Protein AF-E5L9W9-F1 (afdb_monomer_lite)

Secondary structure (DSSP, 8-state):
-PPPPHHHHHHHHHHHHHHHHHHHHHHHHHHHHHHHTT---HHHHHHHHHHHHHHHHHHHHHHHHHHHHHHHHHHHHHHHHHHHHHHHHHHHHHHHHHHHHHHHHHHHHHHHHHHHHHHHHHHHHHHHHHHHHHHHHHHHHHHTTS--TTGGG-------------PPPPPP--------PPPPP-

Sequence (186 aa):
MTQMTQDEIISNTKTVLQGLEALRVEHVSLMTGMGEAHRENEKSDIVRKNIEHIELGLSEAQVMMALASHLQNIEAEKQKLKTQVRRLHQENAWLRDELANTQQKFQASEQLVAQLEEEKKHLEFMASVKKYDDNQEQEDSCEKSRTDPVVELFPDEENEERNNMS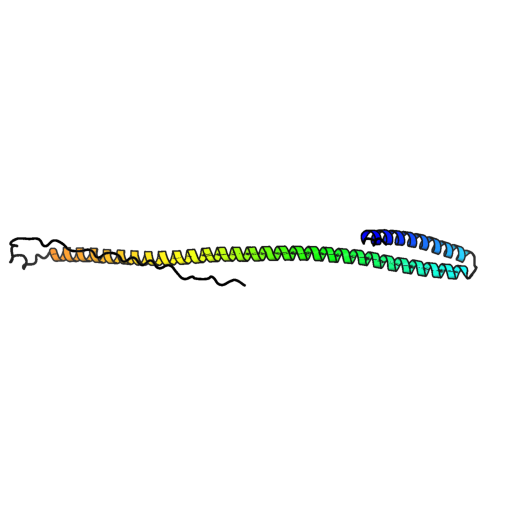PTPPSQFANSTAGYEIPARL

Organism: Bactrocera oleae (NCBI:txid104688)

Foldseek 3Di:
DDDDDPVRVLVVLVVLLVVLVVVLVVLVVVLVVVVVVPDPDVVNVVSVVVNVVSVVSNVVSVVVNVVSVVVVVVVVVVVVVVVVVVVVVVVVVVVVVVVVVVVVVVVVVVVVVVVVVVVVVVVVVVVVVVVVVVVVVVVVVVVVVDPDPVVVPDDDDDDDDDDDDDDDDDDDDDDDDDDDDDDDDD

pLDDT: mean 81.48, std 21.02, range [37.31, 98.81]

Radius of gyration: 53.38 Å; chains: 1; bounding box: 89×50×146 Å

InterPro domains:
  IPR002151 Kinesin light chain [PTHR45783] (4-186)

Structure (mmCIF, N/CA/C/O backbone):
data_AF-E5L9W9-F1
#
_entry.id   AF-E5L9W9-F1
#
loop_
_atom_site.group_PDB
_atom_site.id
_atom_site.type_symbol
_atom_site.label_atom_id
_atom_site.label_alt_id
_atom_site.label_comp_id
_atom_site.label_asym_id
_atom_site.label_entity_id
_atom_site.label_seq_id
_atom_site.pdbx_PDB_ins_code
_atom_site.Cartn_x
_atom_site.Cartn_y
_atom_site.Cartn_z
_atom_site.occupancy
_atom_site.B_iso_or_equiv
_atom_site.auth_seq_id
_atom_site.auth_comp_id
_atom_site.auth_asym_id
_atom_site.auth_atom_id
_atom_site.pdbx_PDB_model_num
ATOM 1 N N . MET A 1 1 ? 22.650 -22.024 -17.807 1.00 44.78 1 MET A N 1
ATOM 2 C CA . MET A 1 1 ? 22.698 -20.557 -17.955 1.00 44.78 1 MET A CA 1
ATOM 3 C C . MET A 1 1 ? 22.243 -19.963 -16.639 1.00 44.78 1 MET A C 1
ATOM 5 O O . MET A 1 1 ? 21.118 -20.229 -16.241 1.00 44.78 1 MET A O 1
ATOM 9 N N . THR A 1 2 ? 23.129 -19.289 -15.914 1.00 63.50 2 THR A N 1
ATOM 10 C CA . THR A 1 2 ? 22.778 -18.559 -14.690 1.00 63.50 2 THR A CA 1
ATOM 11 C C . THR A 1 2 ? 21.839 -17.414 -15.056 1.00 63.50 2 THR A C 1
ATOM 13 O O . THR A 1 2 ? 22.101 -16.667 -15.995 1.00 63.50 2 THR A O 1
ATOM 16 N N . GLN A 1 3 ? 20.701 -17.339 -14.370 1.00 79.12 3 GLN A N 1
ATOM 17 C CA . GLN A 1 3 ? 19.686 -16.318 -14.595 1.00 79.12 3 GLN A CA 1
ATOM 18 C C . GLN A 1 3 ? 20.205 -14.986 -14.042 1.00 79.12 3 GLN A C 1
ATOM 20 O O . GLN A 1 3 ? 20.592 -14.930 -12.878 1.00 79.12 3 GLN A O 1
ATOM 25 N N . MET A 1 4 ? 20.256 -13.943 -14.874 1.00 80.31 4 MET A N 1
ATOM 26 C CA . MET A 1 4 ? 20.658 -12.610 -14.420 1.00 80.31 4 MET A CA 1
ATOM 27 C C . MET A 1 4 ? 19.667 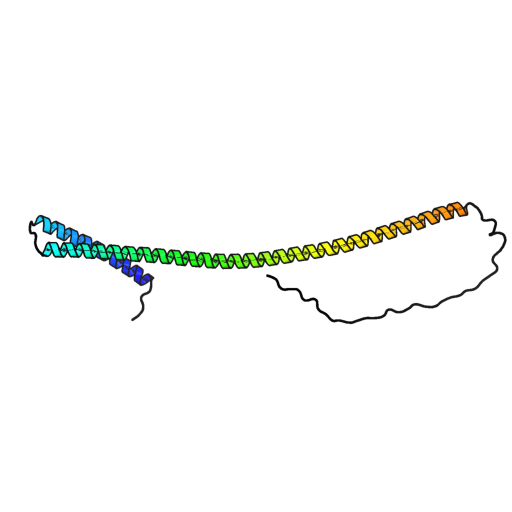-12.064 -13.391 1.00 80.31 4 MET A C 1
ATOM 29 O O . MET A 1 4 ? 18.451 -12.209 -13.542 1.00 80.31 4 MET A O 1
ATOM 33 N N . THR A 1 5 ? 20.199 -11.405 -12.368 1.00 91.25 5 THR A N 1
ATOM 34 C CA . THR A 1 5 ? 19.411 -10.698 -11.357 1.00 91.25 5 THR A CA 1
ATOM 35 C C . THR A 1 5 ? 18.869 -9.371 -11.895 1.00 91.25 5 THR A C 1
ATOM 37 O O . THR A 1 5 ? 19.388 -8.809 -12.860 1.00 91.25 5 THR A O 1
ATOM 40 N N . GLN A 1 6 ? 17.821 -8.836 -11.260 1.00 88.19 6 GLN A N 1
ATOM 41 C CA . GLN A 1 6 ? 17.228 -7.550 -11.648 1.00 88.19 6 GLN A CA 1
ATOM 42 C C . GLN A 1 6 ? 18.244 -6.400 -11.577 1.00 88.19 6 GLN A C 1
ATOM 44 O O . GLN A 1 6 ? 18.288 -5.568 -12.481 1.00 88.19 6 GLN A O 1
ATOM 49 N N . ASP A 1 7 ? 19.096 -6.382 -10.552 1.00 90.81 7 ASP A N 1
ATOM 50 C CA . ASP A 1 7 ? 20.123 -5.351 -10.388 1.00 90.81 7 ASP A CA 1
ATOM 51 C C . ASP A 1 7 ? 21.194 -5.430 -11.481 1.00 90.81 7 ASP A C 1
ATOM 53 O O . ASP A 1 7 ? 21.613 -4.403 -12.018 1.00 90.81 7 ASP A O 1
ATOM 57 N N . GLU A 1 8 ? 21.589 -6.643 -11.878 1.00 93.94 8 GLU A N 1
ATOM 58 C CA . GLU A 1 8 ? 22.501 -6.858 -13.005 1.00 93.94 8 GLU A CA 1
ATOM 59 C C . GLU A 1 8 ? 21.869 -6.423 -14.332 1.00 93.94 8 GLU A C 1
ATOM 61 O O . GLU A 1 8 ? 22.540 -5.798 -15.152 1.00 93.94 8 GLU A O 1
ATOM 66 N N . ILE A 1 9 ? 20.572 -6.684 -14.542 1.00 92.25 9 ILE A N 1
ATOM 67 C CA . ILE A 1 9 ? 19.842 -6.222 -15.734 1.00 92.25 9 ILE A CA 1
ATOM 68 C C . ILE A 1 9 ? 19.810 -4.691 -15.782 1.00 92.25 9 ILE A C 1
ATOM 70 O O . ILE A 1 9 ? 20.109 -4.106 -16.823 1.00 92.25 9 ILE A O 1
ATOM 74 N N . ILE A 1 10 ? 19.495 -4.025 -14.668 1.00 94.31 10 ILE A N 1
ATOM 75 C CA . ILE A 1 10 ? 19.458 -2.557 -14.585 1.00 94.31 10 ILE A CA 1
ATOM 76 C C . ILE A 1 10 ? 20.856 -1.971 -14.813 1.00 94.31 10 ILE A C 1
ATOM 78 O O . ILE A 1 10 ? 21.008 -1.014 -15.573 1.00 94.31 10 ILE A O 1
ATOM 82 N N . SER A 1 11 ? 21.883 -2.543 -14.182 1.00 95.44 11 SER A N 1
ATOM 83 C CA . SER A 1 11 ? 23.276 -2.116 -14.351 1.00 95.44 11 SER A CA 1
ATOM 84 C C . SER A 1 11 ? 23.727 -2.238 -15.809 1.00 95.44 11 SER A C 1
ATOM 86 O O . SER A 1 11 ? 24.246 -1.283 -16.391 1.00 95.44 11 SER A O 1
ATOM 88 N N . ASN A 1 12 ? 23.439 -3.374 -16.444 1.00 94.94 12 ASN A N 1
ATOM 89 C CA . ASN A 1 12 ? 23.765 -3.592 -17.849 1.00 94.94 12 ASN A CA 1
ATOM 90 C C . ASN A 1 12 ? 22.983 -2.646 -18.765 1.00 94.94 12 ASN A C 1
ATOM 92 O O . ASN A 1 12 ? 23.567 -2.087 -19.688 1.00 94.94 12 ASN A O 1
ATOM 96 N N . THR A 1 13 ? 21.702 -2.393 -18.479 1.00 95.81 13 THR A N 1
ATOM 97 C CA . THR A 1 13 ? 20.874 -1.447 -19.248 1.00 95.81 13 THR A CA 1
ATOM 98 C C . THR A 1 13 ? 21.443 -0.027 -19.177 1.00 95.81 13 THR A C 1
ATOM 100 O O . THR A 1 13 ? 21.517 0.650 -20.198 1.00 95.81 13 THR A O 1
ATOM 103 N N . LYS A 1 14 ? 21.934 0.415 -18.009 1.00 96.12 14 LYS A N 1
ATOM 104 C CA . LYS A 1 14 ? 22.622 1.712 -17.871 1.00 96.12 14 LYS A CA 1
ATOM 105 C C . LYS A 1 14 ? 23.898 1.781 -18.709 1.00 96.12 14 LYS A C 1
ATOM 107 O O . LYS A 1 14 ? 24.132 2.789 -19.369 1.00 96.12 14 LYS A O 1
ATOM 112 N N . THR A 1 15 ? 24.702 0.719 -18.695 1.00 96.62 15 THR A N 1
ATOM 113 C CA . THR A 1 15 ? 25.928 0.634 -19.504 1.00 96.62 15 THR A CA 1
ATOM 114 C C . THR A 1 15 ? 25.609 0.686 -20.999 1.00 96.62 15 THR A C 1
ATOM 116 O O . THR A 1 15 ? 26.249 1.430 -21.738 1.00 96.62 15 THR A O 1
ATOM 119 N N . VAL A 1 16 ? 24.582 -0.048 -21.446 1.00 95.94 16 VAL A N 1
ATOM 120 C CA . VAL A 1 16 ? 24.109 -0.019 -22.840 1.00 95.94 16 VAL A CA 1
ATOM 121 C C . VAL A 1 16 ? 23.632 1.379 -23.224 1.00 95.94 16 VAL A C 1
ATOM 123 O O . VAL A 1 16 ? 24.002 1.864 -24.285 1.00 95.94 16 VAL A O 1
ATOM 126 N N . LEU A 1 17 ? 22.882 2.060 -22.355 1.00 96.62 17 LEU A N 1
ATOM 127 C CA . LEU A 1 17 ? 22.396 3.417 -22.605 1.00 96.62 17 LEU A CA 1
ATOM 128 C C . LEU A 1 17 ? 23.553 4.409 -22.802 1.00 96.62 17 LEU A C 1
ATOM 130 O O . LEU A 1 17 ? 23.550 5.174 -23.762 1.00 96.62 17 LEU A O 1
ATOM 134 N N . GLN A 1 18 ? 24.582 4.347 -21.952 1.00 96.62 18 GLN A N 1
ATOM 135 C CA . GLN A 1 18 ? 25.788 5.170 -22.107 1.00 96.62 18 GLN A CA 1
ATOM 136 C C . GLN A 1 18 ? 26.544 4.855 -23.406 1.00 96.62 18 GLN A C 1
ATOM 138 O O . GLN A 1 18 ? 26.977 5.772 -24.103 1.00 96.62 18 GLN A O 1
ATOM 143 N N . GLY A 1 19 ? 26.686 3.570 -23.744 1.00 97.12 19 GLY A N 1
ATOM 144 C CA . GLY A 1 19 ? 27.350 3.137 -24.975 1.00 97.12 19 GLY A CA 1
ATOM 145 C C . GLY A 1 19 ? 26.601 3.564 -26.239 1.00 97.12 19 GLY A C 1
ATOM 146 O O . GLY A 1 19 ? 27.222 4.031 -27.191 1.00 97.12 19 GLY A O 1
ATOM 147 N N . LEU A 1 20 ? 25.271 3.455 -26.241 1.00 97.25 20 LEU A N 1
ATOM 148 C CA . LEU A 1 20 ? 24.431 3.889 -27.356 1.00 97.25 20 LEU A CA 1
ATOM 149 C C . LEU A 1 20 ? 24.448 5.410 -27.526 1.00 97.25 20 LEU A C 1
ATOM 151 O O . LEU A 1 20 ? 24.500 5.875 -28.660 1.00 97.25 20 LEU A O 1
ATOM 155 N N . GLU A 1 21 ? 24.469 6.189 -26.442 1.00 97.00 21 GLU A N 1
ATOM 156 C CA . GLU A 1 21 ? 24.568 7.651 -26.543 1.00 97.00 21 GLU A CA 1
ATOM 157 C C . GLU A 1 21 ? 25.919 8.076 -27.135 1.00 97.00 21 GLU A C 1
ATOM 159 O O . GLU A 1 21 ? 25.967 8.915 -28.034 1.00 97.00 21 GLU A O 1
ATOM 164 N N . ALA A 1 22 ? 27.017 7.447 -26.702 1.00 97.62 22 ALA A N 1
ATOM 165 C CA . ALA A 1 22 ? 28.333 7.687 -27.290 1.00 97.62 22 ALA A CA 1
ATOM 166 C C . ALA A 1 22 ? 28.345 7.355 -28.793 1.00 97.62 22 ALA A C 1
ATOM 168 O O . ALA A 1 22 ? 28.761 8.178 -29.610 1.00 97.62 22 ALA A O 1
ATOM 169 N N . LEU A 1 23 ? 27.801 6.192 -29.168 1.00 97.00 23 LEU A N 1
ATOM 170 C CA . LEU A 1 23 ? 27.724 5.764 -30.564 1.00 97.00 23 LEU A CA 1
ATOM 171 C C . LEU A 1 23 ? 26.837 6.694 -31.407 1.00 97.00 23 LEU A C 1
ATOM 173 O O . LEU A 1 23 ? 27.168 7.002 -32.551 1.00 97.00 23 LEU A O 1
ATOM 177 N N . ARG A 1 24 ? 25.730 7.193 -30.844 1.00 96.50 24 ARG A N 1
ATOM 178 C CA . ARG A 1 24 ? 24.864 8.183 -31.496 1.00 96.50 24 ARG A CA 1
ATOM 179 C C . ARG A 1 24 ? 25.642 9.452 -31.830 1.00 96.50 24 ARG A C 1
ATOM 181 O O . ARG A 1 24 ? 25.576 9.921 -32.965 1.00 96.50 24 ARG A O 1
ATOM 188 N N . VAL A 1 25 ? 26.387 9.992 -30.864 1.00 96.62 25 VAL A N 1
ATOM 189 C CA . VAL A 1 25 ? 27.196 11.207 -31.045 1.00 96.62 25 VAL A CA 1
ATOM 190 C C . VAL A 1 25 ? 28.244 11.008 -32.142 1.00 96.62 25 VAL A C 1
ATOM 192 O O . VAL A 1 25 ? 28.380 11.864 -33.019 1.00 96.62 25 VAL A O 1
ATOM 195 N N . GLU A 1 26 ? 28.934 9.865 -32.151 1.00 95.75 26 GLU A N 1
ATOM 196 C CA . GLU A 1 26 ? 29.898 9.517 -33.202 1.00 95.75 26 GLU A CA 1
ATOM 197 C C . GLU A 1 26 ? 29.237 9.443 -34.586 1.00 95.75 26 GLU A C 1
ATOM 199 O O . GLU A 1 26 ? 29.728 10.044 -35.543 1.00 95.75 26 GLU A O 1
ATOM 204 N N . HIS A 1 27 ? 28.088 8.772 -34.703 1.00 93.44 27 HIS A N 1
ATOM 205 C CA . HIS A 1 27 ? 27.364 8.647 -35.970 1.00 93.44 27 HIS A CA 1
ATOM 206 C C . HIS A 1 27 ? 26.819 9.989 -36.483 1.00 93.44 27 HIS A C 1
ATOM 208 O O . HIS A 1 27 ? 26.868 10.251 -37.687 1.00 93.44 27 HIS A O 1
ATOM 214 N N . VAL A 1 28 ? 26.342 10.866 -35.597 1.00 93.12 28 VAL A N 1
ATOM 215 C CA . VAL A 1 28 ? 25.907 12.227 -35.958 1.00 93.12 28 VAL A CA 1
ATOM 216 C C . VAL A 1 28 ? 27.094 13.077 -36.426 1.00 93.12 28 VAL A C 1
ATOM 218 O O . VAL A 1 28 ? 26.988 13.799 -37.422 1.00 93.12 28 VAL A O 1
ATOM 221 N N . SER A 1 29 ? 28.248 12.959 -35.764 1.00 93.12 29 SER A N 1
ATOM 222 C CA . SER A 1 29 ? 29.487 13.621 -36.187 1.00 93.12 29 SER A CA 1
ATOM 223 C C . SER A 1 29 ? 29.949 13.136 -37.568 1.00 93.12 29 SER A C 1
ATOM 225 O O . SER A 1 29 ? 30.230 13.959 -38.443 1.00 93.12 29 SER A O 1
ATOM 227 N N . LEU A 1 30 ? 29.922 11.818 -37.810 1.00 90.56 30 LEU A N 1
ATOM 228 C CA . LEU A 1 30 ? 30.209 11.223 -39.119 1.00 90.56 30 LEU A CA 1
ATOM 229 C C . LEU A 1 30 ? 29.257 11.740 -40.205 1.00 90.56 30 LEU A C 1
ATOM 231 O O . LEU A 1 30 ? 29.714 12.123 -41.280 1.00 90.56 30 LEU A O 1
ATOM 235 N N . MET A 1 31 ? 27.951 11.807 -39.927 1.00 88.75 31 MET A N 1
ATOM 236 C CA . MET A 1 31 ? 26.970 12.360 -40.872 1.00 88.75 31 MET A CA 1
ATOM 237 C C . MET A 1 31 ? 27.253 13.816 -41.225 1.00 88.75 31 MET A C 1
ATOM 239 O O . MET A 1 31 ? 27.145 14.195 -42.391 1.00 88.75 31 MET A O 1
ATOM 243 N N . THR A 1 32 ? 27.637 14.620 -40.234 1.00 87.75 32 THR A N 1
ATOM 244 C CA . THR A 1 32 ? 27.945 16.042 -40.428 1.00 87.75 32 THR A CA 1
ATOM 245 C C . THR A 1 32 ? 29.170 16.204 -41.333 1.00 87.75 32 THR A C 1
ATOM 247 O O . THR A 1 32 ? 29.094 16.899 -42.345 1.00 87.75 32 THR A O 1
ATOM 250 N N . GLY A 1 33 ? 30.252 15.464 -41.060 1.00 85.50 33 GLY A N 1
ATOM 251 C CA . GLY A 1 33 ? 31.460 15.482 -41.895 1.00 85.50 33 GLY A CA 1
ATOM 252 C C . GLY A 1 33 ? 31.243 14.944 -43.318 1.00 85.50 33 GLY A C 1
ATOM 253 O O . GLY A 1 33 ? 31.907 15.376 -44.258 1.00 85.50 33 GLY A O 1
ATOM 254 N N . MET A 1 34 ? 30.288 14.029 -43.517 1.00 82.75 34 MET A N 1
ATOM 255 C CA . MET A 1 34 ? 29.908 13.548 -44.852 1.00 82.75 34 MET A CA 1
ATOM 256 C C . MET A 1 34 ? 29.066 14.567 -45.635 1.00 82.75 34 MET A C 1
ATOM 258 O O . MET A 1 34 ? 29.207 14.653 -46.856 1.00 82.75 34 MET A O 1
ATOM 262 N N . GLY A 1 35 ? 28.219 15.348 -44.954 1.00 70.00 35 GLY A N 1
ATOM 263 C CA . GLY A 1 35 ? 27.416 16.416 -45.562 1.00 70.00 35 GLY A CA 1
ATOM 264 C C . GLY A 1 35 ? 28.265 17.564 -46.119 1.00 70.00 35 GLY A C 1
ATOM 265 O O . GLY A 1 35 ? 27.966 18.089 -47.192 1.00 70.00 35 GLY A O 1
ATOM 266 N N . GLU A 1 36 ? 29.376 17.887 -45.453 1.00 63.06 36 GLU A N 1
ATOM 267 C CA . GLU A 1 36 ? 30.364 18.875 -45.916 1.00 63.06 36 GLU A CA 1
ATOM 268 C C . GLU A 1 36 ? 31.100 18.433 -47.197 1.00 63.06 36 GLU A C 1
ATOM 270 O O . GLU A 1 36 ? 31.553 19.267 -47.978 1.00 63.06 36 GLU A O 1
ATOM 275 N N . ALA A 1 37 ? 31.170 17.124 -47.470 1.00 61.66 37 ALA A N 1
ATOM 276 C CA . ALA A 1 37 ? 31.878 16.553 -48.618 1.00 61.66 37 ALA A CA 1
ATOM 277 C C . ALA A 1 37 ? 31.038 16.443 -49.914 1.00 61.66 37 ALA A C 1
ATOM 279 O O . ALA A 1 37 ? 31.524 15.884 -50.899 1.00 61.66 37 ALA A O 1
ATOM 280 N N . HIS A 1 38 ? 29.795 16.951 -49.928 1.00 54.72 38 HIS A N 1
ATOM 281 C CA . HIS A 1 38 ? 28.875 16.990 -51.082 1.00 54.72 38 HIS A CA 1
ATOM 282 C C . HIS A 1 38 ? 28.849 15.691 -51.917 1.00 54.72 38 HIS A C 1
ATOM 284 O O . HIS A 1 38 ? 28.995 15.690 -53.141 1.00 54.72 38 HIS A O 1
ATOM 290 N N . ARG A 1 39 ? 28.691 14.547 -51.240 1.00 58.28 39 ARG A N 1
ATOM 291 C CA . ARG A 1 39 ? 28.429 13.249 -51.875 1.00 58.28 39 ARG A CA 1
ATOM 292 C C . ARG A 1 39 ? 27.235 12.590 -51.198 1.00 58.28 39 ARG A C 1
ATOM 294 O O . ARG A 1 39 ? 27.399 11.911 -50.187 1.00 58.28 39 ARG A O 1
ATOM 301 N N . GLU A 1 40 ? 26.049 12.760 -51.777 1.00 62.69 40 GLU A N 1
ATOM 302 C CA . GLU A 1 40 ? 24.961 11.799 -51.582 1.00 62.69 40 GLU A CA 1
ATOM 303 C C . GLU A 1 40 ? 25.474 10.434 -52.051 1.00 62.69 40 GLU A C 1
ATOM 305 O O . GLU A 1 40 ? 25.822 10.240 -53.213 1.00 62.69 40 GLU A O 1
ATOM 310 N N . ASN A 1 41 ? 25.652 9.525 -51.101 1.00 73.00 41 ASN A N 1
ATOM 311 C CA . ASN A 1 41 ? 26.266 8.224 -51.311 1.00 73.00 41 ASN A CA 1
ATOM 312 C C . ASN A 1 41 ? 25.527 7.224 -50.420 1.00 73.00 41 ASN A C 1
ATOM 314 O O . ASN A 1 41 ? 25.168 7.576 -49.298 1.00 73.00 41 ASN A O 1
ATOM 318 N N . GLU A 1 42 ? 25.398 5.969 -50.855 1.00 79.94 42 GLU A N 1
ATOM 319 C CA . GLU A 1 42 ? 24.739 4.869 -50.116 1.00 79.94 42 GLU A CA 1
ATOM 320 C C . GLU A 1 42 ? 25.226 4.744 -48.656 1.00 79.94 42 GLU A C 1
ATOM 322 O O . GLU A 1 42 ? 24.491 4.343 -47.756 1.00 79.94 42 GLU A O 1
ATOM 327 N N . LYS A 1 43 ? 26.473 5.157 -48.393 1.00 84.56 43 LYS A N 1
ATOM 328 C CA . LYS A 1 43 ? 27.058 5.237 -47.047 1.00 84.56 43 LYS A CA 1
ATOM 329 C C . LYS A 1 43 ? 26.317 6.209 -46.120 1.00 84.56 43 LYS A C 1
ATOM 331 O O . LYS A 1 43 ? 26.169 5.903 -44.945 1.00 84.56 43 LYS A O 1
ATOM 336 N N . SER A 1 44 ? 25.859 7.358 -46.620 1.00 86.69 44 SER A N 1
ATOM 337 C CA . SER A 1 44 ? 25.095 8.339 -45.833 1.00 86.69 44 SER A CA 1
ATOM 338 C C . SER A 1 44 ? 23.734 7.771 -45.426 1.00 86.69 44 SER A C 1
ATOM 340 O O . SER A 1 44 ? 23.315 7.932 -44.282 1.00 86.69 44 SER A O 1
ATOM 342 N N . ASP A 1 45 ? 23.091 7.015 -46.319 1.00 88.69 45 ASP A N 1
ATOM 343 C CA . ASP A 1 45 ? 21.820 6.351 -46.020 1.00 88.69 45 ASP A CA 1
ATOM 344 C C . ASP A 1 45 ? 21.975 5.249 -44.969 1.00 88.69 45 ASP A C 1
ATOM 346 O O . ASP A 1 45 ? 21.127 5.116 -44.087 1.00 88.69 45 ASP A O 1
ATOM 350 N N . ILE A 1 46 ? 23.074 4.488 -45.017 1.00 91.06 46 ILE A N 1
ATOM 351 C CA . ILE A 1 46 ? 23.398 3.489 -43.988 1.00 91.06 46 ILE A CA 1
ATOM 352 C C . ILE A 1 46 ? 23.602 4.162 -42.627 1.00 91.06 46 ILE A C 1
ATOM 354 O O . ILE A 1 46 ? 23.044 3.708 -41.630 1.00 91.06 46 ILE A O 1
ATOM 358 N N . VAL A 1 47 ? 24.377 5.250 -42.565 1.00 91.62 47 VAL A N 1
ATOM 359 C CA . VAL A 1 47 ? 24.638 5.937 -41.292 1.00 91.62 47 VAL A CA 1
ATOM 360 C C . VAL A 1 47 ? 23.357 6.569 -40.738 1.00 91.62 47 VAL A C 1
ATOM 362 O O . VAL A 1 47 ? 23.124 6.454 -39.537 1.00 91.62 47 VAL A O 1
ATOM 365 N N . ARG A 1 48 ? 22.481 7.132 -41.585 1.00 91.75 48 ARG A N 1
ATOM 366 C CA . ARG A 1 48 ? 21.161 7.635 -41.165 1.00 91.75 48 ARG A CA 1
ATOM 367 C C . ARG A 1 48 ? 20.300 6.533 -40.539 1.00 91.75 48 ARG A C 1
ATOM 369 O O . ARG A 1 48 ? 19.816 6.711 -39.428 1.00 91.75 48 ARG A O 1
ATOM 376 N N . LYS A 1 49 ? 20.190 5.371 -41.193 1.00 94.69 49 LYS A N 1
ATOM 377 C CA . LYS A 1 49 ? 19.464 4.209 -40.643 1.00 94.69 49 LYS A CA 1
ATOM 378 C C . LYS A 1 49 ? 20.065 3.714 -39.327 1.00 94.69 49 LYS A C 1
ATOM 380 O O . LYS A 1 49 ? 19.338 3.328 -38.421 1.00 94.69 49 LYS A O 1
ATOM 385 N N . ASN A 1 50 ? 21.391 3.735 -39.199 1.00 95.69 50 ASN A N 1
ATOM 386 C CA . ASN A 1 50 ? 22.048 3.362 -37.947 1.00 95.69 50 ASN A CA 1
ATOM 387 C C . ASN A 1 50 ? 21.704 4.336 -36.813 1.00 95.69 50 ASN A C 1
ATOM 389 O O . ASN A 1 50 ? 21.465 3.880 -35.701 1.00 95.69 50 ASN A O 1
ATOM 393 N N . ILE A 1 51 ? 21.629 5.643 -37.088 1.00 95.56 51 ILE A N 1
ATOM 394 C CA . ILE A 1 51 ? 21.180 6.636 -36.100 1.00 95.56 51 ILE A CA 1
ATOM 395 C C . ILE A 1 51 ? 19.747 6.330 -35.653 1.00 95.56 51 ILE A C 1
ATOM 397 O O . ILE A 1 51 ? 19.508 6.269 -34.453 1.00 95.56 51 ILE A O 1
ATOM 401 N N . GLU A 1 52 ? 18.828 6.053 -36.583 1.00 96.81 52 GLU A N 1
ATOM 402 C CA . GLU A 1 52 ? 17.439 5.689 -36.255 1.00 96.81 52 GLU A CA 1
ATOM 403 C C . GLU A 1 52 ? 17.364 4.440 -35.356 1.00 96.81 52 GLU A C 1
ATOM 405 O O . GLU A 1 52 ? 16.637 4.429 -34.363 1.00 96.81 52 GLU A O 1
ATOM 410 N N . HIS A 1 53 ? 18.154 3.400 -35.647 1.00 97.38 53 HIS A N 1
ATOM 411 C CA . HIS A 1 53 ? 18.218 2.200 -34.804 1.00 97.38 53 HIS A CA 1
ATOM 412 C C . HIS A 1 53 ? 18.801 2.479 -33.411 1.00 97.38 53 HIS A C 1
ATOM 414 O O . HIS A 1 53 ? 18.316 1.926 -32.424 1.00 97.38 53 HIS A O 1
ATOM 420 N N . ILE A 1 54 ? 19.833 3.324 -33.316 1.00 97.44 54 ILE A N 1
ATOM 421 C CA . ILE A 1 54 ? 20.433 3.710 -32.032 1.00 97.44 54 ILE A CA 1
ATOM 422 C C . ILE A 1 54 ? 19.429 4.518 -31.201 1.00 97.44 54 ILE A C 1
ATOM 424 O O . ILE A 1 54 ? 19.280 4.260 -30.009 1.00 97.44 54 ILE A O 1
ATOM 428 N N . GLU A 1 55 ? 18.710 5.457 -31.818 1.00 96.75 55 GLU A N 1
ATOM 429 C CA . GLU A 1 55 ? 17.678 6.256 -31.149 1.00 96.75 55 GLU A CA 1
ATOM 430 C C . GLU A 1 55 ? 16.507 5.395 -30.665 1.00 96.75 55 GLU A C 1
ATOM 432 O O . GLU A 1 55 ? 16.047 5.570 -29.533 1.00 96.75 55 GLU A O 1
ATOM 437 N N . LEU A 1 56 ? 16.080 4.410 -31.464 1.00 97.19 56 LEU A N 1
ATOM 438 C CA . LEU A 1 56 ? 15.097 3.422 -31.026 1.00 97.19 56 LEU A CA 1
ATOM 439 C C . LEU A 1 56 ? 15.610 2.645 -29.804 1.00 97.19 56 LEU A C 1
ATOM 441 O O . LEU A 1 56 ? 14.932 2.624 -28.777 1.00 97.19 56 LEU A O 1
ATOM 445 N N . GLY A 1 57 ? 16.828 2.096 -29.865 1.00 96.81 57 GLY A N 1
ATOM 446 C CA . GLY A 1 57 ? 17.428 1.348 -28.753 1.00 96.81 57 GLY A CA 1
ATOM 447 C C . GLY A 1 57 ? 17.601 2.180 -27.475 1.00 96.81 57 GLY A C 1
ATOM 448 O O . GLY A 1 57 ? 17.366 1.681 -26.374 1.00 96.81 57 GLY A O 1
ATOM 449 N N . LEU A 1 58 ? 17.942 3.468 -27.600 1.00 97.19 58 LEU A N 1
ATOM 450 C CA . LEU A 1 58 ? 17.979 4.408 -26.474 1.00 97.19 58 LEU A CA 1
ATOM 451 C C . LEU A 1 58 ? 16.592 4.598 -25.852 1.00 97.19 58 LEU A C 1
ATOM 453 O O . LEU A 1 58 ? 16.455 4.543 -24.629 1.00 97.19 58 LEU A O 1
ATOM 457 N N . SER A 1 59 ? 15.561 4.788 -26.681 1.00 97.31 59 SER A N 1
ATOM 458 C CA . SER A 1 59 ? 14.183 4.954 -26.206 1.00 97.31 59 SER A CA 1
ATOM 459 C C . SER A 1 59 ? 13.670 3.702 -25.481 1.00 97.31 59 SER A C 1
ATOM 461 O O . SER A 1 59 ? 13.078 3.810 -24.406 1.00 97.31 59 SER A O 1
ATOM 463 N N . GLU A 1 60 ? 13.976 2.511 -25.999 1.00 96.00 60 GLU A N 1
ATOM 464 C CA . GLU A 1 60 ? 13.613 1.231 -25.390 1.00 96.00 60 GLU A CA 1
ATOM 465 C C . GLU A 1 60 ? 14.333 1.020 -24.051 1.00 96.00 60 GLU A C 1
ATOM 467 O O . GLU A 1 60 ? 13.693 0.695 -23.047 1.00 96.00 60 GLU A O 1
ATOM 472 N N . ALA A 1 61 ? 15.644 1.286 -23.991 1.00 96.12 61 ALA A N 1
ATOM 473 C CA . ALA A 1 61 ? 16.419 1.209 -22.753 1.00 96.12 61 ALA A CA 1
ATOM 474 C C . ALA A 1 61 ? 15.894 2.190 -21.688 1.00 96.12 61 ALA A C 1
ATOM 476 O O . ALA A 1 61 ? 15.797 1.841 -20.507 1.00 96.12 61 ALA A O 1
ATOM 477 N N . GLN A 1 62 ? 15.491 3.397 -22.094 1.00 96.12 62 GLN A N 1
ATOM 478 C CA . GLN A 1 62 ? 14.888 4.382 -21.198 1.00 96.12 62 GLN A CA 1
ATOM 479 C C . GLN A 1 62 ? 13.541 3.895 -20.638 1.00 96.12 62 GLN A C 1
ATOM 481 O O . GLN A 1 62 ? 13.279 4.051 -19.442 1.00 96.12 62 GLN A O 1
ATOM 486 N N . VAL A 1 63 ? 12.703 3.260 -21.466 1.00 96.81 63 VAL A N 1
ATOM 487 C CA . VAL A 1 63 ? 11.445 2.636 -21.023 1.00 96.81 63 VAL A CA 1
ATOM 488 C C . VAL A 1 63 ? 11.717 1.503 -20.034 1.00 96.81 63 VAL A C 1
ATOM 490 O O . VAL A 1 63 ? 11.066 1.442 -18.990 1.00 96.81 63 VAL A O 1
ATOM 493 N N . MET A 1 64 ? 12.708 0.645 -20.298 1.00 95.88 64 MET A N 1
ATOM 494 C CA . MET A 1 64 ? 13.104 -0.422 -19.369 1.00 95.88 64 MET A CA 1
ATOM 495 C C . MET A 1 64 ? 13.534 0.136 -18.005 1.00 95.88 64 MET A C 1
ATOM 497 O O . MET A 1 64 ? 13.117 -0.378 -16.965 1.00 95.88 64 MET A O 1
ATOM 501 N N . MET A 1 65 ? 14.315 1.218 -17.995 1.00 95.56 65 MET A N 1
ATOM 502 C CA . MET A 1 65 ? 14.741 1.902 -16.770 1.00 95.56 65 MET A CA 1
ATOM 503 C C . MET A 1 65 ? 13.562 2.497 -15.989 1.00 95.56 65 MET A C 1
ATOM 505 O O . MET A 1 65 ? 13.479 2.333 -14.768 1.00 95.56 65 MET A O 1
ATOM 509 N N . ALA A 1 66 ? 12.631 3.157 -16.682 1.00 96.44 66 ALA A N 1
ATOM 510 C CA . ALA A 1 66 ? 11.429 3.711 -16.068 1.00 96.44 66 ALA A CA 1
ATOM 511 C C . ALA A 1 66 ? 10.537 2.609 -15.471 1.00 96.44 66 ALA A C 1
ATOM 513 O O . ALA A 1 66 ? 10.065 2.736 -14.339 1.00 96.44 66 ALA A O 1
ATOM 514 N N . LEU A 1 67 ? 10.364 1.498 -16.194 1.00 96.00 67 LEU A N 1
ATOM 515 C CA . LEU A 1 67 ? 9.601 0.342 -15.731 1.00 96.00 67 LEU A CA 1
ATOM 516 C C . LEU A 1 67 ? 10.223 -0.281 -14.477 1.00 96.00 67 LEU A C 1
ATOM 518 O O . LEU A 1 67 ? 9.508 -0.562 -13.516 1.00 96.00 67 LEU A O 1
ATOM 522 N N . ALA A 1 68 ? 11.547 -0.456 -14.452 1.00 95.25 68 ALA A N 1
ATOM 523 C CA . ALA A 1 68 ? 12.253 -0.987 -13.290 1.00 95.25 68 ALA A CA 1
ATOM 524 C C . ALA A 1 68 ? 12.038 -0.117 -12.039 1.00 95.25 68 ALA A C 1
ATOM 526 O O . ALA A 1 68 ? 11.744 -0.641 -10.964 1.00 95.25 68 ALA A O 1
ATOM 527 N N . SER A 1 69 ? 12.113 1.211 -12.189 1.00 95.44 69 SER A N 1
ATOM 528 C CA . SER A 1 69 ? 11.824 2.151 -11.100 1.00 95.44 69 SER A CA 1
ATOM 529 C C . SER A 1 69 ? 10.368 2.061 -10.630 1.00 95.44 69 SER A C 1
ATOM 531 O O . SER A 1 69 ? 10.110 2.023 -9.426 1.00 95.44 69 SER A O 1
ATOM 533 N N . HIS A 1 70 ? 9.412 1.977 -11.558 1.00 97.25 70 HIS A N 1
ATOM 534 C CA . HIS A 1 70 ? 7.998 1.860 -11.214 1.00 97.25 70 HIS A CA 1
ATOM 535 C C . HIS A 1 70 ? 7.691 0.563 -10.450 1.00 97.25 70 HIS A C 1
ATOM 537 O O . HIS A 1 70 ? 6.999 0.598 -9.433 1.00 97.25 70 HIS A O 1
ATOM 543 N N . LEU A 1 71 ? 8.264 -0.565 -10.879 1.00 96.25 71 LEU A N 1
ATOM 544 C CA . LEU A 1 71 ? 8.130 -1.847 -10.183 1.00 96.25 71 LEU A CA 1
ATOM 545 C C . LEU A 1 71 ? 8.719 -1.800 -8.768 1.00 96.25 71 LEU A C 1
ATOM 547 O O . LEU A 1 71 ? 8.100 -2.311 -7.835 1.00 96.25 71 LEU A O 1
ATOM 551 N N . GLN A 1 72 ? 9.873 -1.151 -8.588 1.00 96.25 72 GLN A N 1
ATOM 552 C CA . GLN A 1 72 ? 10.468 -0.963 -7.264 1.00 96.25 72 GLN A CA 1
ATOM 553 C C . GLN A 1 72 ? 9.553 -0.140 -6.343 1.00 96.25 72 GLN A C 1
ATOM 555 O O . GLN A 1 72 ? 9.376 -0.497 -5.176 1.00 96.25 72 GLN A O 1
ATOM 560 N N . ASN A 1 73 ? 8.931 0.921 -6.865 1.00 97.38 73 ASN A N 1
ATOM 561 C CA . ASN A 1 73 ? 7.979 1.733 -6.106 1.00 97.38 73 ASN A CA 1
ATOM 562 C C . ASN A 1 73 ? 6.738 0.925 -5.704 1.00 97.38 73 ASN A C 1
ATOM 564 O O . ASN A 1 73 ? 6.354 0.949 -4.536 1.00 97.38 73 ASN A O 1
ATOM 568 N N . ILE A 1 74 ? 6.157 0.157 -6.632 1.00 98.19 74 ILE A N 1
ATOM 569 C CA . ILE A 1 74 ? 5.004 -0.710 -6.345 1.00 98.19 74 ILE A CA 1
ATOM 570 C C . ILE A 1 74 ? 5.348 -1.745 -5.268 1.00 98.19 74 ILE A C 1
ATOM 572 O O . ILE A 1 74 ? 4.564 -1.960 -4.341 1.00 98.19 74 ILE A O 1
ATOM 576 N N . GLU A 1 75 ? 6.514 -2.392 -5.348 1.00 97.50 75 GLU A N 1
ATOM 577 C CA . GLU A 1 75 ? 6.904 -3.381 -4.340 1.00 97.50 75 GLU A CA 1
ATOM 578 C C . GLU A 1 75 ? 7.114 -2.718 -2.968 1.00 97.50 75 GLU A C 1
ATOM 580 O O . GLU A 1 75 ? 6.669 -3.255 -1.952 1.00 97.50 75 GLU A O 1
ATOM 585 N N . ALA A 1 76 ? 7.696 -1.516 -2.919 1.00 97.81 76 ALA A N 1
ATOM 586 C CA . ALA A 1 76 ? 7.822 -0.749 -1.680 1.00 97.81 76 ALA A CA 1
ATOM 587 C C . ALA A 1 76 ? 6.449 -0.383 -1.078 1.00 97.81 76 ALA A C 1
ATOM 589 O O . ALA A 1 76 ? 6.225 -0.571 0.124 1.00 97.81 76 ALA A O 1
ATOM 590 N N . GLU A 1 77 ? 5.502 0.079 -1.898 1.00 98.38 77 GLU A N 1
ATOM 591 C CA . GLU A 1 77 ? 4.129 0.374 -1.473 1.00 98.38 77 GLU A CA 1
ATOM 592 C C . GLU A 1 77 ? 3.412 -0.871 -0.948 1.00 98.38 77 GLU A C 1
ATOM 594 O O . GLU A 1 77 ? 2.791 -0.838 0.118 1.00 98.38 77 GLU A O 1
ATOM 599 N N . LYS A 1 78 ? 3.564 -2.006 -1.632 1.00 98.44 78 LYS A N 1
ATOM 600 C CA . LYS A 1 78 ? 3.028 -3.297 -1.194 1.00 98.44 78 LYS A CA 1
ATOM 601 C C . LYS A 1 78 ? 3.574 -3.708 0.175 1.00 98.44 78 LYS A C 1
ATOM 603 O O . LYS A 1 78 ? 2.797 -4.131 1.035 1.00 98.44 78 LYS A O 1
ATOM 608 N N . GLN A 1 79 ? 4.878 -3.562 0.426 1.00 98.62 79 GLN A N 1
ATOM 609 C CA . GLN A 1 79 ? 5.458 -3.864 1.745 1.00 98.62 79 GLN A CA 1
ATOM 610 C C . GLN A 1 79 ? 4.960 -2.902 2.836 1.00 98.62 79 GLN A C 1
ATOM 612 O O . GLN A 1 79 ? 4.692 -3.326 3.970 1.00 98.62 79 GLN A O 1
ATOM 617 N N . LYS A 1 80 ? 4.770 -1.620 2.497 1.00 98.62 80 LYS A N 1
ATOM 618 C CA . LYS A 1 80 ? 4.183 -0.617 3.396 1.00 98.62 80 LYS A CA 1
ATOM 619 C C . LYS A 1 80 ? 2.749 -0.989 3.779 1.00 98.62 80 LYS A C 1
ATOM 621 O O . LYS A 1 80 ? 2.446 -1.070 4.971 1.00 98.62 80 LYS A O 1
ATOM 626 N N . LEU A 1 81 ? 1.899 -1.299 2.798 1.00 98.75 81 LEU A N 1
ATOM 627 C CA . LEU A 1 81 ? 0.516 -1.729 3.024 1.00 98.75 81 LEU A CA 1
ATOM 628 C C . LEU A 1 81 ? 0.457 -3.017 3.849 1.00 98.75 81 LEU A C 1
ATOM 630 O O . LEU A 1 81 ? -0.280 -3.085 4.828 1.00 98.75 81 LEU A O 1
ATOM 634 N N . LYS A 1 82 ? 1.298 -4.012 3.547 1.00 98.62 82 LYS A N 1
ATOM 635 C CA . LYS A 1 82 ? 1.381 -5.257 4.328 1.00 98.62 82 LYS A CA 1
ATOM 636 C C . LYS A 1 82 ? 1.710 -5.001 5.802 1.00 98.62 82 LYS A C 1
ATOM 638 O O . LYS A 1 82 ? 1.201 -5.679 6.694 1.00 98.62 82 LYS A O 1
ATOM 643 N N . THR A 1 83 ? 2.564 -4.022 6.081 1.00 98.44 83 THR A N 1
ATOM 644 C CA . THR A 1 83 ? 2.907 -3.634 7.455 1.00 98.44 83 THR A CA 1
ATOM 645 C C . THR A 1 83 ? 1.769 -2.875 8.130 1.00 98.44 83 THR A C 1
ATOM 647 O O . THR A 1 83 ? 1.447 -3.177 9.278 1.00 98.44 83 THR A O 1
ATOM 650 N N . GLN A 1 84 ? 1.098 -1.971 7.414 1.00 98.75 84 GLN A N 1
ATOM 651 C CA . GLN A 1 84 ? -0.084 -1.270 7.918 1.00 98.75 84 GLN A CA 1
ATOM 652 C C . GLN A 1 84 ? -1.217 -2.238 8.267 1.00 98.75 84 GLN A C 1
ATOM 654 O O . GLN A 1 84 ? -1.798 -2.131 9.341 1.00 98.75 84 GLN A O 1
ATOM 659 N N . VAL A 1 85 ? -1.478 -3.224 7.407 1.00 98.75 85 VAL A N 1
ATOM 660 C CA . VAL A 1 85 ? -2.461 -4.282 7.656 1.00 98.75 85 VAL A CA 1
ATOM 661 C C . VAL A 1 85 ? -2.134 -5.007 8.960 1.00 98.75 85 VAL A C 1
ATOM 663 O O . VAL A 1 85 ? -3.001 -5.113 9.822 1.00 98.75 85 VAL A O 1
ATOM 666 N N . ARG A 1 86 ? -0.885 -5.449 9.161 1.00 98.62 86 ARG A N 1
ATOM 667 C CA . ARG A 1 86 ? -0.472 -6.110 10.415 1.00 98.62 86 ARG A CA 1
ATOM 668 C C . ARG A 1 86 ? -0.691 -5.223 11.643 1.00 98.62 86 ARG A C 1
ATOM 670 O O . ARG A 1 86 ? -1.230 -5.705 12.635 1.00 98.62 86 ARG A O 1
ATOM 677 N N . ARG A 1 87 ? -0.330 -3.939 11.562 1.00 98.69 87 ARG A N 1
ATOM 678 C CA . ARG A 1 87 ? -0.556 -2.967 12.642 1.00 98.69 87 ARG A CA 1
ATOM 679 C C . ARG A 1 87 ? -2.044 -2.807 12.960 1.00 98.69 87 ARG A C 1
ATOM 681 O O . ARG A 1 87 ? -2.412 -2.872 14.124 1.00 98.69 87 ARG A O 1
ATOM 688 N N . LEU A 1 88 ? -2.891 -2.650 11.943 1.00 98.75 88 LEU A N 1
ATOM 689 C CA . LEU A 1 88 ? -4.337 -2.503 12.127 1.00 98.75 88 LEU A CA 1
ATOM 690 C C . LEU A 1 88 ? -4.963 -3.739 12.774 1.00 98.75 88 LEU A C 1
ATOM 692 O O . LEU A 1 88 ? -5.835 -3.593 13.619 1.00 98.75 88 LEU A O 1
ATOM 696 N N . HIS A 1 89 ? -4.510 -4.946 12.422 1.00 98.75 89 HIS A N 1
ATOM 697 C CA . HIS A 1 89 ? -4.985 -6.173 13.069 1.00 98.75 89 HIS A CA 1
ATOM 698 C C . HIS A 1 89 ? -4.609 -6.219 14.556 1.00 98.75 89 HIS A C 1
ATOM 700 O O . HIS A 1 89 ? -5.445 -6.585 15.379 1.00 98.75 89 HIS A O 1
ATOM 706 N N . GLN A 1 90 ? -3.381 -5.821 14.906 1.00 98.69 90 GLN A N 1
ATOM 707 C CA . GLN A 1 90 ? -2.935 -5.737 16.303 1.00 98.69 90 GLN A CA 1
ATOM 708 C C . GLN A 1 90 ? -3.729 -4.690 17.087 1.00 98.69 90 GLN A C 1
ATOM 710 O O . GLN A 1 90 ? -4.181 -4.967 18.191 1.00 98.69 90 GLN A O 1
ATOM 715 N N . GLU A 1 91 ? -3.948 -3.516 16.497 1.00 98.56 91 GLU A N 1
ATOM 716 C CA . GLU A 1 91 ? -4.758 -2.452 17.090 1.00 98.56 91 GLU A CA 1
ATOM 717 C C . GLU A 1 91 ? -6.210 -2.899 17.291 1.00 98.56 91 GLU A C 1
ATOM 719 O O . GLU A 1 91 ? -6.776 -2.687 18.357 1.00 98.56 91 GLU A O 1
ATOM 724 N N . ASN A 1 92 ? -6.798 -3.601 16.319 1.00 98.69 92 ASN A N 1
ATOM 725 C CA . ASN A 1 92 ? -8.148 -4.147 16.452 1.00 98.69 92 ASN A CA 1
ATOM 726 C C . ASN A 1 92 ? -8.255 -5.180 17.581 1.00 98.69 92 ASN A C 1
ATOM 728 O O . ASN A 1 92 ? -9.240 -5.187 18.313 1.00 98.69 92 ASN A O 1
ATOM 732 N N . ALA A 1 93 ? -7.265 -6.067 17.707 1.00 98.62 93 ALA A N 1
ATOM 733 C CA . ALA A 1 93 ? -7.219 -7.035 18.800 1.00 98.62 93 ALA A CA 1
ATOM 734 C C . ALA A 1 93 ? -7.107 -6.319 20.153 1.00 98.62 93 ALA A C 1
ATOM 736 O O . ALA A 1 93 ? -7.908 -6.571 21.047 1.00 98.62 93 ALA A O 1
ATOM 737 N N . TRP A 1 94 ? -6.200 -5.347 20.251 1.00 98.75 94 TRP A N 1
ATOM 738 C CA . TRP A 1 94 ? -6.020 -4.546 21.457 1.00 98.75 94 TRP A CA 1
ATOM 739 C C . TRP A 1 94 ? -7.296 -3.790 21.858 1.00 98.75 94 TRP A C 1
ATOM 741 O O . TRP A 1 94 ? -7.695 -3.831 23.017 1.00 98.75 94 TRP A O 1
ATOM 751 N N . LEU A 1 95 ? -7.997 -3.170 20.904 1.00 98.75 95 LEU A N 1
ATOM 752 C CA . LEU A 1 95 ? -9.269 -2.487 21.166 1.00 98.75 95 LEU A CA 1
ATOM 753 C C . LEU A 1 95 ? -10.371 -3.450 21.630 1.00 98.75 95 LEU A C 1
ATOM 755 O O . LEU A 1 95 ? -11.161 -3.099 22.505 1.00 98.75 95 LEU A O 1
ATOM 759 N N . ARG A 1 96 ? -10.432 -4.667 21.072 1.00 98.81 96 ARG A N 1
ATOM 760 C CA . ARG A 1 96 ? -11.371 -5.704 21.532 1.00 98.81 96 ARG A CA 1
ATOM 761 C C . ARG A 1 96 ? -11.080 -6.138 22.968 1.00 98.81 96 ARG A C 1
ATOM 763 O O . ARG A 1 96 ? -12.025 -6.400 23.715 1.00 98.81 96 ARG A O 1
ATOM 770 N N . ASP A 1 97 ? -9.812 -6.219 23.351 1.00 98.75 97 ASP A N 1
ATOM 771 C CA . ASP A 1 97 ? -9.404 -6.565 24.715 1.00 98.75 97 ASP A CA 1
ATOM 772 C C . ASP A 1 97 ? -9.696 -5.421 25.694 1.00 98.75 97 ASP A C 1
ATOM 774 O O . ASP A 1 97 ? -10.241 -5.653 26.774 1.00 98.75 97 ASP A O 1
ATOM 778 N N . GLU A 1 98 ? -9.438 -4.174 25.298 1.00 98.75 98 GLU A N 1
ATOM 779 C CA . GLU A 1 98 ? -9.740 -2.998 26.120 1.00 98.75 98 GLU A CA 1
ATOM 780 C C . GLU A 1 98 ? -11.254 -2.823 26.337 1.00 98.75 98 GLU A C 1
ATOM 782 O O . GLU A 1 98 ? -11.712 -2.546 27.453 1.00 98.75 98 GLU A O 1
ATOM 787 N N . LEU A 1 99 ? -12.058 -3.065 25.294 1.00 98.81 99 LEU A N 1
ATOM 788 C CA . LEU A 1 99 ? -13.517 -3.082 25.398 1.00 98.81 99 LEU A CA 1
ATOM 789 C C . LEU A 1 99 ? -13.992 -4.178 26.360 1.00 98.81 99 LEU A C 1
ATOM 791 O O . LEU A 1 99 ? -14.834 -3.914 27.217 1.00 98.81 99 LEU A O 1
ATOM 795 N N . ALA A 1 100 ? -13.427 -5.384 26.257 1.00 98.75 100 ALA A N 1
ATOM 796 C CA . ALA A 1 100 ? -13.740 -6.496 27.152 1.00 98.75 100 ALA A CA 1
ATOM 797 C C . ALA A 1 100 ? -13.470 -6.151 28.621 1.00 98.75 100 ALA A C 1
ATOM 799 O O . ALA A 1 100 ? -14.313 -6.380 29.487 1.00 98.75 100 ALA A O 1
ATOM 800 N N . ASN A 1 101 ? -12.300 -5.570 28.886 1.00 98.69 101 ASN A N 1
ATOM 801 C CA . ASN A 1 101 ? -11.871 -5.153 30.215 1.00 98.69 101 ASN A CA 1
ATOM 802 C C . ASN A 1 101 ? -12.820 -4.095 30.795 1.00 98.69 101 ASN A C 1
ATOM 804 O O . ASN A 1 101 ? -13.258 -4.188 31.942 1.00 98.69 101 ASN A O 1
ATOM 808 N N . THR A 1 102 ? -13.190 -3.105 29.982 1.00 98.62 102 THR A N 1
ATOM 809 C CA . THR A 1 102 ? -14.130 -2.056 30.393 1.00 98.62 102 THR A CA 1
ATOM 810 C C . THR A 1 102 ? -15.517 -2.626 30.687 1.00 98.62 102 THR A C 1
ATOM 812 O O . THR A 1 102 ? -16.112 -2.284 31.707 1.00 98.62 102 THR A O 1
ATOM 815 N N . GLN A 1 103 ? -16.014 -3.541 29.851 1.00 98.75 103 GLN A N 1
ATOM 816 C CA . GLN A 1 103 ? -17.292 -4.224 30.073 1.00 98.75 103 GLN A CA 1
ATOM 817 C C . GLN A 1 103 ? -17.291 -5.046 31.366 1.00 98.75 103 GLN A C 1
ATOM 819 O O . GLN A 1 103 ? -18.253 -4.980 32.127 1.00 98.75 103 GLN A O 1
ATOM 824 N N . GLN A 1 104 ? -16.207 -5.767 31.655 1.00 98.75 104 GLN A N 1
ATOM 825 C CA . GLN A 1 104 ? -16.082 -6.536 32.893 1.00 98.75 104 GLN A CA 1
ATOM 826 C C . GLN A 1 104 ? -16.114 -5.627 34.130 1.00 98.75 104 GLN A C 1
ATOM 828 O O . GLN A 1 104 ? -16.829 -5.910 35.091 1.00 98.75 104 GLN A O 1
ATOM 833 N N . LYS A 1 105 ? -15.375 -4.510 34.105 1.00 98.69 105 LYS A N 1
ATOM 834 C CA . LYS A 1 105 ? -15.386 -3.522 35.197 1.00 98.69 105 LYS A CA 1
ATOM 835 C C . LYS A 1 105 ? -16.765 -2.894 35.382 1.00 98.69 105 LYS A C 1
ATOM 837 O O . LYS A 1 105 ? -17.197 -2.707 36.515 1.00 98.69 105 LYS A O 1
ATOM 842 N N . PHE A 1 106 ? -17.452 -2.594 34.281 1.00 98.62 106 PHE A N 1
ATOM 843 C CA . PHE A 1 106 ? -18.810 -2.064 34.311 1.00 98.62 106 PHE A CA 1
ATOM 844 C C . PHE A 1 106 ? -19.782 -3.049 34.974 1.00 98.62 106 PHE A C 1
ATOM 846 O O . PHE A 1 106 ? -20.457 -2.671 35.925 1.00 98.62 106 PHE A O 1
ATOM 853 N N . GLN A 1 107 ? -19.775 -4.321 34.559 1.00 98.75 107 GLN A N 1
ATOM 854 C CA . GLN A 1 107 ? -20.616 -5.365 35.161 1.00 98.75 107 GLN A CA 1
ATOM 855 C C . GLN A 1 107 ? -20.327 -5.558 36.655 1.00 98.75 107 GLN A C 1
ATOM 857 O O . GLN A 1 107 ? -21.253 -5.689 37.451 1.00 98.75 107 GLN A O 1
ATOM 862 N N . ALA A 1 108 ? -19.055 -5.536 37.062 1.00 98.62 108 ALA A N 1
ATOM 863 C CA . ALA A 1 108 ? -18.687 -5.620 38.474 1.00 98.62 108 ALA A CA 1
ATOM 864 C C . ALA A 1 108 ? -19.210 -4.416 39.280 1.00 98.62 108 ALA A C 1
ATOM 866 O O . ALA A 1 108 ? -19.711 -4.583 40.390 1.00 98.62 108 ALA A O 1
ATOM 867 N N . SER A 1 109 ? -19.135 -3.207 38.714 1.00 98.50 109 SER A N 1
ATOM 868 C CA . SER A 1 109 ? -19.696 -2.008 39.342 1.00 98.50 109 SER A CA 1
ATOM 869 C C . SER A 1 109 ? -21.220 -2.073 39.441 1.00 98.50 109 SER A C 1
ATOM 871 O O . SER A 1 109 ? -21.773 -1.640 40.445 1.00 98.50 109 SER A O 1
ATOM 873 N N . GLU A 1 110 ? -21.902 -2.601 38.425 1.00 98.50 110 GLU A N 1
ATOM 874 C CA . GLU A 1 110 ? -23.358 -2.770 38.419 1.00 98.50 110 GLU A CA 1
ATOM 875 C C . GLU A 1 110 ? -23.809 -3.755 39.508 1.00 98.50 110 GLU A C 1
ATOM 877 O O . GLU A 1 110 ? -24.720 -3.456 40.278 1.00 98.50 110 GLU A O 1
ATOM 882 N N . GLN A 1 111 ? -23.107 -4.885 39.644 1.00 98.56 111 GLN A N 1
ATOM 883 C CA . GLN A 1 111 ? -23.348 -5.852 40.721 1.00 98.56 111 GLN A CA 1
ATOM 884 C C . GLN A 1 111 ? -23.141 -5.230 42.107 1.00 98.56 111 GLN A C 1
ATOM 886 O O . GLN A 1 111 ? -23.956 -5.445 43.002 1.00 98.56 111 GLN A O 1
ATOM 891 N N . LEU A 1 112 ? -22.082 -4.434 42.281 1.00 98.56 112 LEU A N 1
ATOM 892 C CA . LEU A 1 112 ? -21.813 -3.745 43.543 1.00 98.56 112 LEU A CA 1
ATOM 893 C C . LEU A 1 112 ? -22.912 -2.729 43.885 1.00 98.56 112 LEU A C 1
ATOM 895 O O . LEU A 1 112 ? -23.332 -2.647 45.034 1.00 98.56 112 LEU A O 1
ATOM 899 N N . VAL A 1 113 ? -23.405 -1.973 42.899 1.00 98.62 113 VAL A N 1
ATOM 900 C CA . VAL A 1 113 ? -24.512 -1.026 43.105 1.00 98.62 113 VAL A CA 1
ATOM 901 C C . VAL A 1 113 ? -25.777 -1.759 43.546 1.00 98.62 113 VAL A C 1
ATOM 903 O O . VAL A 1 113 ? -26.395 -1.337 44.518 1.00 98.62 113 VAL A O 1
ATOM 906 N N . ALA A 1 114 ? -26.124 -2.880 42.909 1.00 98.38 114 ALA A N 1
ATOM 907 C CA . ALA A 1 114 ? -27.288 -3.673 43.304 1.00 98.38 114 ALA A CA 1
ATOM 908 C C . ALA A 1 114 ? -27.181 -4.194 44.752 1.00 98.38 114 ALA A C 1
ATOM 910 O O . ALA A 1 114 ? -28.150 -4.107 45.506 1.00 98.38 114 ALA A O 1
ATOM 911 N N . GLN A 1 115 ? -25.999 -4.670 45.162 1.00 98.31 115 GLN A N 1
ATOM 912 C CA . GLN A 1 115 ? -25.742 -5.094 46.546 1.00 98.31 115 GLN A CA 1
ATOM 913 C C . GLN A 1 115 ? -25.912 -3.933 47.532 1.00 98.31 115 GLN A C 1
ATOM 915 O O . GLN A 1 115 ? -26.625 -4.060 48.524 1.00 98.31 115 GLN A O 1
ATOM 920 N N . LEU A 1 116 ? -25.322 -2.772 47.234 1.00 98.38 116 LEU A N 1
ATOM 921 C CA . LEU A 1 116 ? -25.440 -1.583 48.084 1.00 98.38 116 LEU A CA 1
ATOM 922 C C . LEU A 1 116 ? -26.884 -1.069 48.175 1.00 98.38 116 LEU A C 1
ATOM 924 O O . LEU A 1 116 ? -27.301 -0.580 49.224 1.00 98.38 116 LEU A O 1
ATOM 928 N N . GLU A 1 117 ? -27.667 -1.171 47.100 1.00 98.38 117 GLU A N 1
ATOM 929 C CA . GLU A 1 117 ? -29.090 -0.824 47.118 1.00 98.38 117 GLU A CA 1
ATOM 930 C C . GLU A 1 117 ? -29.907 -1.762 48.016 1.00 98.38 117 GLU A C 1
ATOM 932 O O . GLU A 1 117 ? -30.826 -1.302 48.699 1.00 98.38 117 GLU A O 1
ATOM 937 N N . GLU A 1 118 ? -29.584 -3.055 48.039 1.00 98.19 118 GLU A N 1
ATOM 938 C CA . GLU A 1 118 ? -30.214 -4.027 48.936 1.00 98.19 118 GLU A CA 1
ATOM 939 C C . GLU A 1 118 ? -29.827 -3.779 50.399 1.00 98.19 118 GLU A C 1
ATOM 941 O O . GLU A 1 118 ? -30.707 -3.663 51.254 1.00 98.19 118 GLU A O 1
ATOM 946 N N . GLU A 1 119 ? -28.535 -3.599 50.684 1.00 97.88 119 GLU A N 1
ATOM 947 C CA . GLU A 1 119 ? -28.042 -3.267 52.025 1.00 97.88 119 GLU A CA 1
ATOM 948 C C . GLU A 1 119 ? -28.666 -1.971 52.548 1.00 97.88 119 GLU A C 1
ATOM 950 O O . GLU A 1 119 ? -29.112 -1.906 53.696 1.00 97.88 119 GLU A O 1
ATOM 955 N N . LYS A 1 120 ? -28.769 -0.947 51.693 1.00 98.19 120 LYS A N 1
ATOM 956 C CA . LYS A 1 120 ? -29.442 0.307 52.031 1.00 98.19 120 LYS A CA 1
ATOM 957 C C . LYS A 1 120 ? -30.902 0.066 52.415 1.00 98.19 120 LYS A C 1
ATOM 959 O O . LYS A 1 120 ? -31.324 0.543 53.466 1.00 98.19 120 LYS A O 1
ATOM 964 N N . LYS A 1 121 ? -31.665 -0.683 51.608 1.00 98.06 121 LYS A N 1
ATOM 965 C CA . LYS A 1 121 ? -33.071 -1.012 51.914 1.00 98.06 121 LYS A CA 1
ATOM 966 C C . LYS A 1 121 ? -33.195 -1.781 53.230 1.00 98.06 121 LYS A C 1
ATOM 968 O O . LYS A 1 121 ? -34.089 -1.494 54.023 1.00 98.06 121 LYS A O 1
ATOM 973 N N . HIS A 1 122 ? -32.292 -2.726 53.487 1.00 97.88 122 HIS A N 1
ATOM 974 C CA . HIS A 1 122 ? -32.261 -3.479 54.739 1.00 97.88 122 HIS A CA 1
ATOM 975 C C . HIS A 1 122 ? -31.993 -2.568 55.949 1.00 97.88 122 HIS A C 1
ATOM 977 O O . HIS A 1 122 ? -32.706 -2.636 56.951 1.00 97.88 122 HIS A O 1
ATOM 983 N N . LEU A 1 123 ? -31.011 -1.667 55.854 1.00 97.75 123 LEU A N 1
ATOM 984 C CA . LEU A 1 123 ? -30.710 -0.695 56.910 1.00 97.75 123 LEU A CA 1
ATOM 985 C C . LEU A 1 123 ? -31.871 0.280 57.149 1.00 97.75 123 LEU A C 1
ATOM 987 O O . LEU A 1 123 ? -32.193 0.579 58.299 1.00 97.75 123 LEU A O 1
ATOM 991 N N . GLU A 1 124 ? -32.529 0.749 56.087 1.00 97.31 124 GLU A N 1
ATOM 992 C CA . GLU A 1 124 ? -33.725 1.595 56.180 1.00 97.31 124 GLU A CA 1
ATOM 993 C C . GLU A 1 124 ? -34.884 0.871 56.881 1.00 97.31 124 GLU A C 1
ATOM 995 O O . GLU A 1 124 ? -35.573 1.464 57.719 1.00 97.31 124 GLU A O 1
ATOM 1000 N N . PHE A 1 125 ? -35.068 -0.421 56.601 1.00 97.25 125 PHE A N 1
ATOM 1001 C CA . PHE A 1 125 ? -36.041 -1.254 57.301 1.00 97.25 125 PHE A CA 1
ATOM 1002 C C . PHE A 1 125 ? -35.704 -1.389 58.793 1.00 97.25 125 PHE A C 1
ATOM 1004 O O . PHE A 1 125 ? -36.551 -1.084 59.631 1.00 97.25 125 PHE A O 1
ATOM 1011 N N . MET A 1 126 ? -34.464 -1.748 59.146 1.00 97.00 126 MET A N 1
ATOM 1012 C CA . MET A 1 126 ? -34.038 -1.856 60.550 1.00 97.00 126 MET A CA 1
ATOM 1013 C C . MET A 1 126 ? -34.201 -0.539 61.319 1.00 97.00 126 MET A C 1
ATOM 1015 O O . MET A 1 126 ? -34.659 -0.535 62.461 1.00 97.00 126 MET A O 1
ATOM 1019 N N . ALA A 1 127 ? -33.862 0.591 60.692 1.00 94.75 127 ALA A N 1
ATOM 1020 C CA . ALA A 1 127 ? -34.062 1.910 61.283 1.00 94.75 127 ALA A CA 1
ATOM 1021 C C . ALA A 1 127 ? -35.550 2.228 61.507 1.00 94.75 127 ALA A C 1
ATOM 1023 O O . ALA A 1 127 ? -35.889 2.915 62.469 1.00 94.75 127 ALA A O 1
ATOM 1024 N N . SER A 1 128 ? -36.437 1.739 60.636 1.00 94.44 128 SER A N 1
ATOM 1025 C CA . SER A 1 128 ? -37.887 1.919 60.768 1.00 94.44 128 SER A CA 1
ATOM 1026 C C . SER A 1 128 ? -38.473 1.064 61.891 1.00 94.44 128 SER A C 1
ATOM 1028 O O . SER A 1 128 ? -39.276 1.574 62.666 1.00 94.44 128 SER A O 1
ATOM 1030 N N . VAL A 1 129 ? -38.030 -0.192 62.020 1.00 93.75 129 VAL A N 1
ATOM 1031 C CA . VAL A 1 129 ? -38.414 -1.082 63.132 1.00 93.75 129 VAL A CA 1
ATOM 1032 C C . VAL A 1 129 ? -38.002 -0.467 64.465 1.00 93.75 129 VAL A C 1
ATOM 1034 O O . VAL A 1 129 ? -38.845 -0.279 65.332 1.00 93.75 129 VAL A O 1
ATOM 1037 N N . LYS A 1 130 ? -36.743 -0.030 64.582 1.00 93.12 130 LYS A N 1
ATOM 1038 C CA . LYS A 1 130 ? -36.246 0.595 65.812 1.00 93.12 130 LYS A CA 1
ATOM 1039 C C . LYS A 1 130 ? -37.058 1.831 66.220 1.00 93.12 130 LYS A C 1
ATOM 1041 O O . LYS A 1 130 ? -37.357 2.006 67.391 1.00 93.12 130 LYS A O 1
ATOM 1046 N N . LYS A 1 131 ? -37.454 2.675 65.258 1.00 90.75 131 LYS A N 1
ATOM 1047 C CA . LYS A 1 131 ? -38.335 3.825 65.531 1.00 90.75 131 LYS A CA 1
ATOM 1048 C C . LYS A 1 131 ? -39.722 3.412 66.028 1.00 90.75 131 LYS A C 1
ATOM 1050 O O . LYS A 1 131 ? -40.335 4.171 66.769 1.00 90.75 131 LYS A O 1
ATOM 1055 N N . TYR A 1 132 ? -40.243 2.274 65.572 1.00 89.19 132 TYR A N 1
ATOM 1056 C CA . TYR A 1 132 ? -41.533 1.760 66.026 1.00 89.19 132 TYR A CA 1
ATOM 1057 C C . TYR A 1 132 ? -41.438 1.243 67.466 1.00 89.19 132 TYR A C 1
ATOM 1059 O O . TYR A 1 132 ? -42.284 1.605 68.278 1.00 89.19 132 TYR A O 1
ATOM 1067 N N . ASP A 1 133 ? -40.376 0.498 67.790 1.00 86.81 133 ASP A N 1
ATOM 1068 C CA . ASP A 1 133 ? -40.091 0.033 69.155 1.00 86.81 133 ASP A CA 1
ATOM 1069 C C . ASP A 1 133 ? -39.919 1.223 70.123 1.00 86.81 133 ASP A C 1
ATOM 1071 O O . ASP A 1 133 ? -40.584 1.278 71.155 1.00 86.81 133 ASP A O 1
ATOM 1075 N N . ASP A 1 134 ? -39.128 2.241 69.747 1.00 81.56 134 ASP A N 1
ATOM 1076 C CA . ASP A 1 134 ? -38.927 3.462 70.552 1.00 81.56 134 ASP A CA 1
ATOM 1077 C C . ASP A 1 134 ? -40.252 4.232 70.795 1.00 81.56 134 ASP A C 1
ATOM 1079 O O . ASP A 1 134 ? -40.456 4.825 71.859 1.00 81.56 134 ASP A O 1
ATOM 1083 N N . ASN A 1 135 ? -41.171 4.233 69.819 1.00 75.00 135 ASN A N 1
ATOM 1084 C CA . ASN A 1 135 ? -42.492 4.858 69.957 1.00 75.00 135 ASN A CA 1
ATOM 1085 C C . ASN A 1 135 ? -43.437 4.033 70.850 1.00 75.00 135 ASN A C 1
ATOM 1087 O O . ASN A 1 135 ? -44.189 4.626 71.623 1.00 75.00 135 ASN A O 1
ATOM 1091 N N . GLN A 1 136 ? -43.397 2.696 70.776 1.00 72.69 136 GLN A N 1
ATOM 1092 C CA . GLN A 1 136 ? -44.170 1.829 71.673 1.00 72.69 136 GLN A CA 1
ATOM 1093 C C . GLN A 1 136 ? -43.710 1.968 73.124 1.00 72.69 136 GLN A C 1
ATOM 1095 O O . GLN A 1 136 ? -44.547 2.100 74.010 1.00 72.69 136 GLN A O 1
ATOM 1100 N N . GLU A 1 137 ? -42.401 2.024 73.381 1.00 68.06 137 GLU A N 1
ATOM 1101 C CA . GLU A 1 137 ? -41.883 2.265 74.732 1.00 68.06 137 GLU A CA 1
ATOM 1102 C C . GLU A 1 137 ? -42.326 3.634 75.283 1.00 68.06 137 GLU A C 1
ATOM 1104 O O . GLU A 1 137 ? -42.615 3.763 76.478 1.00 68.06 137 GLU A O 1
ATOM 1109 N N . GLN A 1 138 ? -42.446 4.659 74.427 1.00 63.94 138 GLN A N 1
ATOM 1110 C CA . GLN A 1 138 ? -43.013 5.955 74.817 1.00 63.94 138 GLN A CA 1
ATOM 1111 C C . GLN A 1 138 ? -44.515 5.883 75.122 1.00 63.94 138 GLN A C 1
ATOM 1113 O O . GLN A 1 138 ? -44.935 6.449 76.134 1.00 63.94 138 GLN A O 1
ATOM 1118 N N . GLU A 1 139 ? -45.318 5.185 74.316 1.00 60.47 139 GLU A N 1
ATOM 1119 C CA . GLU A 1 139 ? -46.748 4.986 74.600 1.00 60.47 139 GLU A CA 1
ATOM 1120 C C . GLU A 1 139 ? -46.970 4.162 75.877 1.00 60.47 139 GLU A C 1
ATOM 1122 O O . GLU A 1 139 ? -47.707 4.609 76.756 1.00 60.47 139 GLU A O 1
ATOM 1127 N N . ASP A 1 140 ? -46.246 3.056 76.068 1.00 58.75 140 ASP A N 1
ATOM 1128 C CA . ASP A 1 140 ? -46.298 2.236 77.286 1.00 58.75 140 ASP A CA 1
ATOM 1129 C C . ASP A 1 140 ? -45.837 3.011 78.528 1.00 58.75 140 ASP A C 1
ATOM 1131 O O . ASP A 1 140 ? -46.367 2.818 79.623 1.00 58.75 140 ASP A O 1
ATOM 1135 N N . SER A 1 141 ? -44.857 3.911 78.402 1.00 56.25 141 SER A N 1
ATOM 1136 C CA . SER A 1 141 ? -44.452 4.788 79.511 1.00 56.25 141 SER A CA 1
ATOM 1137 C C . SER A 1 141 ? -45.507 5.855 79.844 1.00 56.25 141 SER A C 1
ATOM 1139 O O . SER A 1 141 ? -45.627 6.265 81.002 1.00 56.25 141 SER A O 1
ATOM 1141 N N . CYS A 1 142 ? -46.311 6.273 78.859 1.00 49.22 142 CYS A N 1
ATOM 1142 C CA . CYS A 1 142 ? -47.434 7.186 79.052 1.00 49.22 142 CYS A CA 1
ATOM 1143 C C . CYS A 1 142 ? -48.647 6.455 79.654 1.00 49.22 142 CYS A C 1
ATOM 1145 O O . CYS A 1 142 ? -49.280 6.985 80.568 1.00 49.22 142 CYS A O 1
ATOM 1147 N N . GLU A 1 143 ? -48.927 5.216 79.240 1.00 50.50 143 GLU A N 1
ATOM 1148 C CA . GLU A 1 143 ? -49.999 4.393 79.814 1.00 50.50 143 GLU A CA 1
ATOM 1149 C C . GLU A 1 143 ? -49.669 3.874 81.221 1.00 50.50 143 GLU A C 1
ATOM 1151 O O . GLU A 1 143 ? -50.530 3.934 82.095 1.00 50.50 143 GLU A O 1
ATOM 1156 N N . LYS A 1 144 ? -48.413 3.509 81.523 1.00 48.69 144 LYS A N 1
ATOM 1157 C CA . LYS A 1 144 ? -47.977 3.130 82.888 1.00 48.69 144 LYS A CA 1
ATOM 1158 C C . LYS A 1 144 ? -48.098 4.257 83.923 1.00 48.69 144 LYS A C 1
ATOM 1160 O O . LYS A 1 144 ? -48.036 3.987 85.120 1.00 48.69 144 LYS A O 1
ATOM 1165 N N . SER A 1 145 ? -48.300 5.511 83.501 1.00 49.28 145 SER A N 1
ATOM 1166 C CA . SER A 1 145 ? -48.644 6.616 84.413 1.00 49.28 145 SER A CA 1
ATOM 1167 C C . SER A 1 145 ? -50.099 6.568 84.911 1.00 49.28 145 SER A C 1
ATOM 1169 O O . SER A 1 145 ? -50.455 7.267 85.862 1.00 49.28 145 SER A O 1
ATOM 1171 N N . ARG A 1 146 ? -50.940 5.715 84.313 1.00 53.81 146 ARG A N 1
ATOM 1172 C CA . ARG A 1 146 ? -52.270 5.356 84.802 1.00 53.81 146 ARG A CA 1
ATOM 1173 C C . ARG A 1 146 ? -52.192 3.948 85.375 1.00 53.81 146 ARG A C 1
ATOM 1175 O O . ARG A 1 146 ? -52.278 2.966 84.653 1.00 53.81 146 ARG A O 1
ATOM 1182 N N . THR A 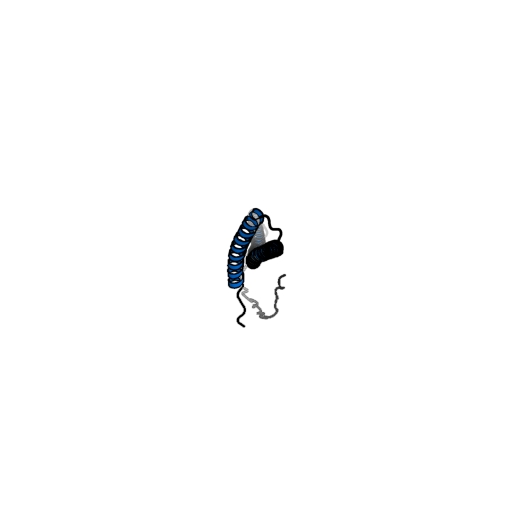1 147 ? -52.008 3.862 86.688 1.00 48.78 147 THR A N 1
ATOM 1183 C CA . THR A 1 147 ? -52.096 2.607 87.444 1.00 48.78 147 THR A CA 1
ATOM 1184 C C . THR A 1 147 ? -53.391 1.871 87.095 1.00 48.78 147 THR A C 1
ATOM 1186 O O . THR A 1 147 ? -54.478 2.389 87.364 1.00 48.78 147 THR A O 1
ATOM 1189 N N . ASP A 1 148 ? -53.264 0.694 86.482 1.00 52.25 148 ASP A N 1
ATOM 1190 C CA . ASP A 1 148 ? -54.370 -0.208 86.168 1.00 52.25 148 ASP A CA 1
ATOM 1191 C C . ASP A 1 148 ? -54.959 -0.776 87.478 1.00 52.25 148 ASP A C 1
ATOM 1193 O O . ASP A 1 148 ? -54.252 -1.482 88.204 1.00 52.25 148 ASP A O 1
ATOM 1197 N N . PRO A 1 149 ? -56.230 -0.481 87.817 1.00 56.03 149 PRO A N 1
ATOM 1198 C CA . PRO A 1 149 ? -56.857 -0.941 89.056 1.00 56.03 149 PRO A CA 1
ATOM 1199 C C . PRO A 1 149 ? -57.106 -2.461 89.097 1.00 56.03 149 PRO A C 1
ATOM 1201 O O . PRO A 1 149 ? -57.567 -2.969 90.117 1.00 56.03 149 PRO A O 1
ATOM 1204 N N . VAL A 1 150 ? -56.828 -3.207 88.018 1.00 54.47 150 VAL A N 1
ATOM 1205 C CA . VAL A 1 150 ? -57.006 -4.670 87.969 1.00 54.47 150 VAL A CA 1
ATOM 1206 C C . VAL A 1 150 ? -55.819 -5.430 88.582 1.00 54.47 150 VAL A C 1
ATOM 1208 O O . VAL A 1 150 ? -56.005 -6.529 89.106 1.00 54.47 150 VAL A O 1
ATOM 1211 N N . VAL A 1 151 ? -54.622 -4.832 88.610 1.00 54.00 151 VAL A N 1
ATOM 1212 C CA . VAL A 1 151 ? -53.397 -5.455 89.160 1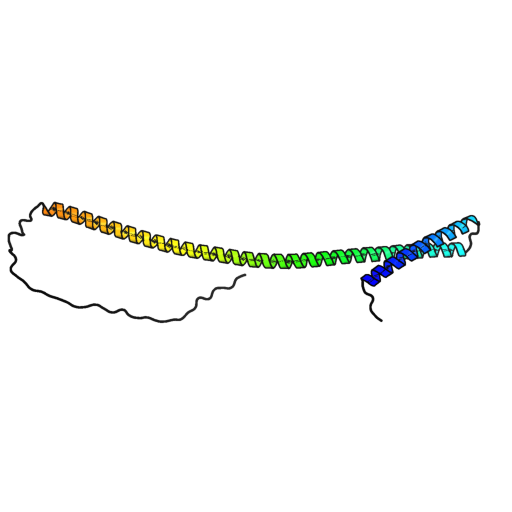.00 54.00 151 VAL A CA 1
ATOM 1213 C C . VAL A 1 151 ? -53.459 -5.629 90.691 1.00 54.00 151 VAL A C 1
ATOM 1215 O O . VAL A 1 151 ? -52.735 -6.441 91.256 1.00 54.00 151 VAL A O 1
ATOM 1218 N N . GLU A 1 152 ? -54.367 -4.936 91.385 1.00 56.44 152 GLU A N 1
ATOM 1219 C CA . GLU A 1 152 ? -54.485 -4.973 92.854 1.00 56.44 152 GLU A CA 1
ATOM 1220 C C . GLU A 1 152 ? -55.328 -6.157 93.392 1.00 56.44 152 GLU A C 1
ATOM 1222 O O . GLU A 1 152 ? -55.441 -6.341 94.603 1.00 56.44 152 GLU A O 1
ATOM 1227 N N . LEU A 1 153 ? -55.921 -6.981 92.513 1.00 53.34 153 LEU A N 1
ATOM 1228 C CA . LEU A 1 153 ? -56.849 -8.067 92.884 1.00 53.34 153 LEU A CA 1
ATOM 1229 C C . LEU A 1 153 ? -56.244 -9.480 92.898 1.00 53.34 153 LEU A C 1
ATOM 1231 O O . LEU A 1 153 ? -56.906 -10.402 93.374 1.00 53.34 153 LEU A O 1
ATOM 1235 N N . PHE A 1 154 ? -55.012 -9.664 92.422 1.00 45.59 154 PHE A N 1
ATOM 1236 C CA . PHE A 1 154 ? -54.342 -10.968 92.420 1.00 45.59 154 PHE A CA 1
ATOM 1237 C C . PHE A 1 154 ? -52.868 -10.809 92.814 1.00 45.59 154 PHE A C 1
ATOM 1239 O O . PHE A 1 154 ? -52.025 -10.601 91.946 1.00 45.59 154 PHE A O 1
ATOM 1246 N N . PRO A 1 155 ? -52.534 -10.878 94.115 1.00 47.16 155 PRO A N 1
ATOM 1247 C CA . PRO A 1 155 ? -51.150 -11.019 94.542 1.00 47.16 155 PRO A CA 1
ATOM 1248 C C . PRO A 1 155 ? -50.644 -12.387 94.069 1.00 47.16 155 PRO A C 1
ATOM 1250 O O . PRO A 1 155 ? -51.258 -13.404 94.389 1.00 47.16 155 PRO A O 1
ATOM 1253 N N . ASP A 1 156 ? -49.561 -12.396 93.293 1.00 43.69 156 ASP A N 1
ATOM 1254 C CA . ASP A 1 156 ? -48.925 -13.607 92.771 1.00 43.69 156 ASP A CA 1
ATOM 1255 C C . ASP A 1 156 ? -48.594 -14.604 93.898 1.00 43.69 156 ASP A C 1
ATOM 1257 O O . ASP A 1 156 ? -47.743 -14.337 94.750 1.00 43.69 156 ASP A O 1
ATOM 1261 N N . GLU A 1 157 ? -49.222 -15.783 93.871 1.00 37.31 157 GLU A N 1
ATOM 1262 C C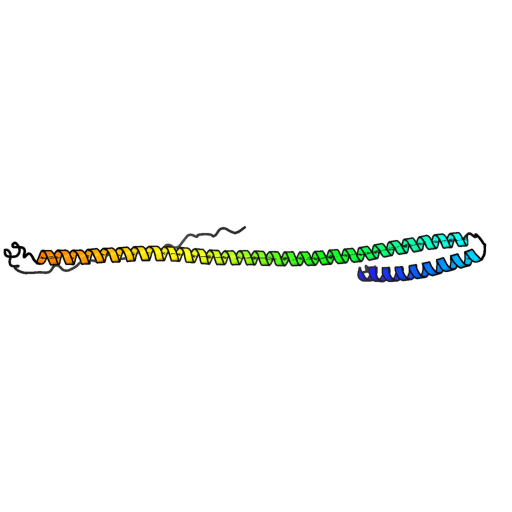A . GLU A 1 157 ? -48.698 -16.983 94.525 1.00 37.31 157 GLU A CA 1
ATOM 1263 C C . GLU A 1 157 ? -47.929 -17.821 93.491 1.00 37.31 157 GLU A C 1
ATOM 1265 O O . GLU A 1 157 ? -48.500 -18.402 92.574 1.00 37.31 157 GLU A O 1
ATOM 1270 N N . GLU A 1 158 ? -46.608 -17.828 93.667 1.00 38.72 158 GLU A N 1
ATOM 1271 C CA . GLU A 1 158 ? -45.682 -18.946 93.459 1.00 38.72 158 GLU A CA 1
ATOM 1272 C C . GLU A 1 158 ? -45.782 -19.840 92.192 1.00 38.72 158 GLU A C 1
ATOM 1274 O O . GLU A 1 158 ? -46.541 -20.798 92.111 1.00 38.72 158 GLU A O 1
ATOM 1279 N N . ASN A 1 159 ? -44.759 -19.659 91.345 1.00 39.09 159 ASN A N 1
ATOM 1280 C CA . ASN A 1 159 ? -43.666 -20.630 91.154 1.00 39.09 159 ASN A CA 1
ATOM 1281 C C . ASN A 1 159 ? -43.721 -21.658 89.991 1.00 39.09 159 ASN A C 1
ATOM 1283 O O . ASN A 1 159 ? -44.735 -22.252 89.644 1.00 39.09 159 ASN A O 1
ATOM 1287 N N . GLU A 1 160 ? -42.501 -21.897 89.494 1.00 38.28 160 GLU A N 1
ATOM 1288 C CA . GLU A 1 160 ? -41.977 -23.051 88.742 1.00 38.28 160 GLU A CA 1
ATOM 1289 C C . GLU A 1 160 ? -42.057 -23.099 87.200 1.00 38.28 160 GLU A C 1
ATOM 1291 O O . GLU A 1 160 ? -43.001 -23.558 86.564 1.00 38.28 160 GLU A O 1
ATOM 1296 N N . GLU A 1 161 ? -40.924 -22.694 86.612 1.00 45.00 161 GLU A N 1
ATOM 1297 C CA . GLU A 1 161 ? -40.085 -23.503 85.714 1.00 45.00 161 GLU A CA 1
ATOM 1298 C C . GLU A 1 161 ? -40.773 -24.442 84.701 1.00 45.00 161 GLU A C 1
ATOM 1300 O O . GLU A 1 161 ? -41.165 -25.573 84.993 1.00 45.00 161 GLU A O 1
ATOM 1305 N N . ARG A 1 162 ? -40.681 -24.078 83.414 1.00 42.66 162 ARG A N 1
ATOM 1306 C CA . ARG A 1 162 ? -40.610 -25.076 82.338 1.00 42.66 162 ARG A CA 1
ATOM 1307 C C . ARG A 1 162 ? -39.533 -24.706 81.326 1.00 42.66 162 ARG A C 1
ATOM 1309 O O . ARG A 1 162 ? -39.740 -23.956 80.379 1.00 42.66 162 ARG A O 1
ATOM 1316 N N . ASN A 1 163 ? -38.367 -25.279 81.576 1.00 41.91 163 ASN A N 1
ATOM 1317 C CA . ASN A 1 163 ? -37.203 -25.277 80.711 1.00 41.91 163 ASN A CA 1
ATOM 1318 C C . ASN A 1 163 ? -37.426 -26.142 79.444 1.00 41.91 163 ASN A C 1
ATOM 1320 O O . ASN A 1 163 ? -38.029 -27.212 79.519 1.00 41.91 163 ASN A O 1
ATOM 1324 N N . ASN A 1 164 ? -36.780 -25.713 78.354 1.00 42.62 164 ASN A N 1
ATOM 1325 C CA . ASN A 1 164 ? -36.186 -26.486 77.247 1.00 42.62 164 ASN A CA 1
ATOM 1326 C C . ASN A 1 164 ? -37.004 -27.186 76.132 1.00 42.62 164 ASN A C 1
ATOM 1328 O O . ASN A 1 164 ? -38.042 -27.802 76.354 1.00 42.62 164 ASN A O 1
ATOM 1332 N N . MET A 1 165 ? -36.313 -27.214 74.966 1.00 38.88 165 MET A N 1
ATOM 1333 C CA . MET A 1 165 ? -36.336 -28.101 73.770 1.00 38.88 165 MET A CA 1
ATOM 1334 C C . MET A 1 165 ? -36.819 -27.368 72.493 1.00 38.88 165 MET A C 1
ATOM 1336 O O . MET A 1 165 ? -37.928 -26.860 72.487 1.00 38.88 165 MET A O 1
ATOM 1340 N N . SER A 1 166 ? -36.106 -27.242 71.358 1.00 43.94 166 SER A N 1
ATOM 1341 C CA . SER A 1 166 ? -34.920 -27.907 70.761 1.00 43.94 166 SER A CA 1
ATOM 1342 C C . SER A 1 166 ? -34.488 -27.168 69.456 1.00 43.94 166 SER A C 1
ATOM 1344 O O . SER A 1 166 ? -35.367 -26.579 68.827 1.00 43.94 166 SER A O 1
ATOM 1346 N N . PRO A 1 167 ? -33.217 -27.220 68.980 1.00 55.78 167 PRO A N 1
ATOM 1347 C CA . PRO A 1 167 ? -32.792 -26.618 67.705 1.00 55.78 167 PRO A CA 1
ATOM 1348 C C . PRO A 1 167 ? -32.757 -27.630 66.536 1.00 55.78 167 PRO A C 1
ATOM 1350 O O . PRO A 1 167 ? -32.227 -28.733 66.664 1.00 55.78 167 PRO A O 1
ATOM 1353 N N . THR A 1 168 ? -33.293 -27.244 65.377 1.00 51.41 168 THR A N 1
ATOM 1354 C CA . THR A 1 168 ? -33.304 -28.037 64.128 1.00 51.41 168 THR A CA 1
ATOM 1355 C C . THR A 1 168 ? -31.984 -27.856 63.340 1.00 51.41 168 THR A C 1
ATOM 1357 O O . THR A 1 168 ? -31.506 -26.724 63.254 1.00 51.41 168 THR A O 1
ATOM 1360 N N . PRO A 1 169 ? -31.371 -28.911 62.756 1.00 48.47 169 PRO A N 1
ATOM 1361 C CA . PRO A 1 169 ? -30.052 -28.840 62.102 1.00 48.47 169 PRO A CA 1
ATOM 1362 C C . PRO A 1 169 ? -30.097 -28.439 60.604 1.00 48.47 169 PRO A C 1
ATOM 1364 O O . PRO A 1 169 ? -31.153 -28.537 59.975 1.00 48.47 169 PRO A O 1
ATOM 1367 N N . PRO A 1 170 ? -28.954 -28.032 60.002 1.00 51.41 170 PRO A N 1
ATOM 1368 C CA . PRO A 1 170 ? -28.863 -27.595 58.607 1.00 51.41 170 PRO A CA 1
ATOM 1369 C C . PRO A 1 170 ? -28.635 -28.770 57.639 1.00 51.41 170 PRO A C 1
ATOM 1371 O O . PRO A 1 170 ? -27.723 -29.577 57.821 1.00 51.41 170 PRO A O 1
ATOM 1374 N N . SER A 1 171 ? -29.436 -28.847 56.571 1.00 47.59 171 SER A N 1
ATOM 1375 C CA . SER A 1 171 ? -29.236 -29.821 55.491 1.00 47.59 171 SER A CA 1
ATOM 1376 C C . SER A 1 171 ? -28.179 -29.324 54.508 1.00 47.59 171 SER A C 1
ATOM 1378 O O . SER A 1 171 ? -28.346 -28.299 53.850 1.00 47.59 171 SER A O 1
ATOM 1380 N N . GLN A 1 172 ? -27.110 -30.105 54.383 1.00 49.88 172 GLN A N 1
ATOM 1381 C CA . GLN A 1 172 ? -26.156 -30.054 53.284 1.00 49.88 172 GLN A CA 1
ATOM 1382 C C . GLN A 1 172 ? -26.866 -30.412 51.971 1.00 49.88 172 GLN A C 1
ATOM 1384 O O . GLN A 1 172 ? -27.477 -31.473 51.870 1.00 49.88 172 GLN A O 1
ATOM 1389 N N . PHE A 1 173 ? -26.728 -29.569 50.950 1.00 42.34 173 PHE A N 1
ATOM 1390 C CA . PHE A 1 173 ? -26.825 -29.999 49.558 1.00 42.34 173 PHE A CA 1
ATOM 1391 C C . PHE A 1 173 ? -25.570 -29.536 48.828 1.00 42.34 173 PHE A C 1
ATOM 1393 O O . PHE A 1 173 ? -25.419 -28.376 48.456 1.00 42.34 173 PHE A O 1
ATOM 1400 N N . ALA A 1 174 ? -24.657 -30.484 48.648 1.00 47.12 174 ALA A N 1
ATOM 1401 C CA . ALA A 1 174 ? -23.684 -30.455 47.578 1.00 47.12 174 ALA A CA 1
ATOM 1402 C C . ALA A 1 174 ? -24.345 -31.105 46.360 1.00 47.12 174 ALA A C 1
ATOM 1404 O O . ALA A 1 174 ? -24.715 -32.276 46.419 1.00 47.12 174 ALA A O 1
ATOM 1405 N N . ASN A 1 175 ? -24.479 -30.370 45.257 1.00 42.81 175 ASN A N 1
ATOM 1406 C CA . ASN A 1 175 ? -24.410 -30.997 43.946 1.00 42.81 175 ASN A CA 1
ATOM 1407 C C . ASN A 1 175 ? -23.849 -30.014 42.917 1.00 42.81 175 ASN A C 1
ATOM 1409 O O . ASN A 1 175 ? -24.502 -29.086 42.450 1.00 42.81 175 ASN A O 1
ATOM 1413 N N . SER A 1 176 ? -22.582 -30.237 42.612 1.00 49.28 176 SER A N 1
ATOM 1414 C CA . SER A 1 176 ? -21.852 -29.761 41.451 1.00 49.28 176 SER A CA 1
ATOM 1415 C C . SER A 1 176 ? -22.415 -30.384 40.174 1.00 49.28 176 SER A C 1
ATOM 1417 O O . SER A 1 176 ? -22.359 -31.605 40.063 1.00 49.28 176 SER A O 1
ATOM 1419 N N . THR A 1 177 ? -22.901 -29.580 39.216 1.00 43.47 177 THR A N 1
ATOM 1420 C CA . THR A 1 177 ? -22.672 -29.703 37.750 1.00 43.47 177 THR A CA 1
ATOM 1421 C C . THR A 1 177 ? -23.568 -28.754 36.934 1.00 43.47 177 THR A C 1
ATOM 1423 O O . THR A 1 177 ? -24.683 -28.454 37.341 1.00 43.47 177 THR A O 1
ATOM 1426 N N . ALA A 1 178 ? -23.064 -28.369 35.751 1.00 47.97 178 ALA A N 1
ATOM 1427 C CA . ALA A 1 178 ? -23.620 -27.485 34.709 1.00 47.97 178 ALA A CA 1
ATOM 1428 C C . ALA A 1 178 ? -23.357 -25.982 34.961 1.00 47.97 178 ALA A C 1
ATOM 1430 O O . ALA A 1 178 ? -24.001 -25.351 35.783 1.00 47.97 178 ALA A O 1
ATOM 1431 N N . GLY A 1 179 ? -22.360 -25.336 34.353 1.00 48.00 179 GLY A N 1
ATOM 1432 C CA . GLY A 1 179 ? -21.949 -25.441 32.951 1.00 48.00 179 GLY A CA 1
ATOM 1433 C C . GLY A 1 179 ? -22.582 -24.294 32.163 1.00 48.00 179 GLY A C 1
ATOM 1434 O O . GLY A 1 179 ? -23.446 -24.534 31.330 1.00 48.00 179 GLY A O 1
ATOM 1435 N N . TYR A 1 180 ? -22.194 -23.053 32.467 1.00 53.72 180 TYR A N 1
ATOM 1436 C CA . TYR A 1 180 ? -22.535 -21.897 31.640 1.00 53.72 180 TYR A CA 1
ATOM 1437 C C . TYR A 1 180 ? -21.360 -21.614 30.704 1.00 53.72 180 TYR A C 1
ATOM 1439 O O . TYR A 1 180 ? -20.342 -21.051 31.105 1.00 53.72 180 TYR A O 1
ATOM 1447 N N . GLU A 1 181 ? -21.496 -22.080 29.464 1.00 64.06 181 GLU A N 1
ATOM 1448 C CA . GLU A 1 181 ? -20.604 -21.758 28.353 1.00 64.06 181 GLU A CA 1
ATOM 1449 C C . GLU A 1 181 ? -20.854 -20.327 27.861 1.00 64.06 181 GLU A C 1
ATOM 1451 O O . GLU A 1 181 ? -21.989 -19.880 27.698 1.00 64.06 181 GLU A O 1
ATOM 1456 N N . ILE A 1 182 ? -19.758 -19.611 27.620 1.00 63.50 182 ILE A N 1
ATOM 1457 C CA . ILE A 1 182 ? -19.714 -18.244 27.101 1.00 63.50 182 ILE A CA 1
ATOM 1458 C C . ILE A 1 182 ? -19.755 -18.312 25.562 1.00 63.50 182 ILE A C 1
ATOM 1460 O O . ILE A 1 182 ? -18.872 -18.950 24.982 1.00 63.50 182 ILE A O 1
ATOM 1464 N N . PRO A 1 183 ? -20.704 -17.658 24.863 1.00 59.97 183 PRO A N 1
ATOM 1465 C CA . PRO A 1 183 ? -20.709 -17.645 23.401 1.00 59.97 183 PRO A CA 1
ATOM 1466 C C . PRO A 1 183 ? -19.531 -16.862 22.803 1.00 59.97 183 PRO A C 1
ATOM 1468 O O . PRO A 1 183 ? -19.172 -15.775 23.263 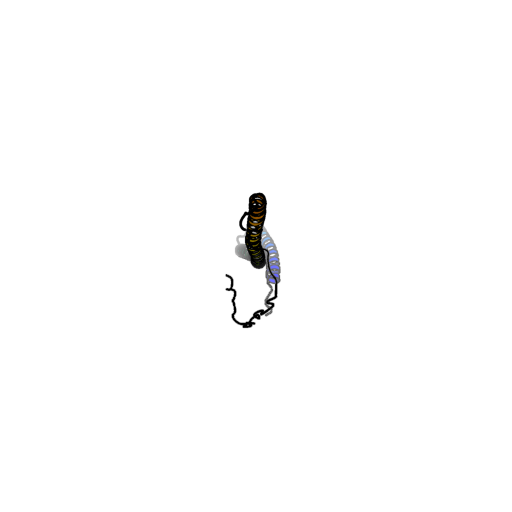1.00 59.97 183 PRO A O 1
ATOM 1471 N N . ALA A 1 184 ? -18.948 -17.428 21.745 1.00 64.06 184 ALA A N 1
ATOM 1472 C CA . ALA A 1 184 ? -17.814 -16.882 21.011 1.00 64.06 184 ALA A CA 1
ATOM 1473 C C . ALA A 1 184 ? -18.156 -15.585 20.252 1.00 64.06 184 ALA A C 1
ATOM 1475 O O . ALA A 1 184 ? -19.239 -15.423 19.690 1.00 64.06 184 ALA A O 1
ATOM 1476 N N . ARG A 1 185 ? -17.175 -14.678 20.230 1.00 57.62 185 ARG A N 1
ATOM 1477 C CA . ARG A 1 185 ? -17.190 -13.368 19.566 1.00 57.62 185 ARG A CA 1
ATOM 1478 C C . ARG A 1 185 ? -17.116 -13.477 18.036 1.00 57.62 185 ARG A C 1
ATOM 1480 O O . ARG A 1 185 ? -16.397 -14.330 17.518 1.00 57.62 185 ARG A O 1
ATOM 1487 N N . LEU A 1 186 ? -17.749 -12.516 17.359 1.00 55.41 186 LEU A N 1
ATOM 1488 C CA . LEU A 1 186 ? -17.430 -12.036 16.004 1.00 55.41 186 LEU A CA 1
ATOM 1489 C C . LEU A 1 186 ? -16.934 -10.581 16.113 1.00 55.41 186 LEU A C 1
ATOM 1491 O O . LEU A 1 186 ? -17.565 -9.830 16.888 1.00 55.41 186 LEU A O 1
#